Protein AF-0000000081037726 (afdb_homodimer)

Sequence (252 aa):
MEKNKKALIVDDSIFMRKNLIKILKKLGFDEFFEAEDGIQAIKEFEKQEKIHLITLDITMMNMDGITALEKINEVNKKLERKMNVLMVTALGKQELIAKALELGAKGYITKPFKEEQIAEQIKKLNMEKNKKALIVDDSIFMRKNLIKILKKLGFDEFFEAEDGIQAIKEFEKQEKIHLITLDITMMNMDGITALEKINEVNKKLERKMNVLMVTALGKQELIAKALELGAKGYITKPFKEEQIAEQIKKLN

pLDDT: mean 94.56, std 7.79, range [42.34, 98.88]

Secondary structure (DSSP, 8-state):
--S--EEEEE-SBHHHHHHHHHHHHHTT--EEEEESSHHHHHHHHHH-S--SEEEE-SS-SSS-HHHHHHHHHHHHHHH----EEEEEES---HHHHHHHHHTT--EEEESS--HHHHHHHHHHH-/-----EEEEE-SBHHHHHHHHHHHHHTT--EEEEESSHHHHHHHHHH-S--SEEEE-SS-SSS-HHHHHHHHHHHHHHH----EEEEEES---HHHHHHHHHTT--EEEESS--HHHHHHHHHHH-

Radius of gyration: 20.05 Å; Cα contacts (8 Å, |Δi|>4): 440; chains: 2; bounding box: 31×66×43 Å

InterPro domains:
  IPR001789 Signal transduction response regulator, receiver domain [PF00072] (8-122)
  IPR001789 Signal transduction response regulator, receiver domain [PS50110] (6-126)
  IPR001789 Signal transduction response regulator, receiver domain [SM00448] (5-122)
  IPR011006 CheY-like superfamily [SSF52172] (4-125)
  IPR052048 Signal Transduction Response Regulator [PTHR43228] (6-125)

Organism: NCBI:txid2518322

Foldseek 3Di:
DPQAAEEEEEALDPVVSVVVVVLVVVVRHDYYHYYNALVRSLVVLLPDLAHAEYEFEADGPPHGRLVSLLVSLVSCVVSVYHYAYEYEYQPVDPVSQVSSVVSPHPYYHHPPDDSVVVSVSVVVVD/DPQAAEEEEEALDPVVSVVVVVLVVVVRHDYYHYYNALVRSLVVLLPDLAHAEYEFEQDGPPHGRLVSLLVSLVSCVVSVYHYAYEYEYQPVDPVSQVSSVVSPHQYYHHPPDDSVVVSVSVVVVD

Structure (mmCIF, N/CA/C/O backbone):
data_AF-0000000081037726-model_v1
#
loop_
_entity.id
_entity.type
_entity.pdbx_description
1 polymer 'Response regulator'
#
loop_
_atom_site.group_PDB
_atom_site.id
_atom_site.type_symbol
_atom_site.label_atom_id
_atom_site.label_alt_id
_atom_site.label_comp_id
_atom_site.label_asym_id
_atom_site.label_entity_id
_atom_site.label_seq_id
_atom_site.pdbx_PDB_ins_code
_atom_site.Cartn_x
_atom_site.Cartn_y
_atom_site.Cartn_z
_atom_site.occupancy
_atom_site.B_iso_or_equiv
_atom_site.auth_seq_id
_atom_site.auth_comp_id
_atom_site.auth_asym_id
_atom_site.auth_atom_id
_atom_site.pdbx_PDB_model_num
ATOM 1 N N . MET A 1 1 ? -0.049 34.719 -4.117 1 43.16 1 MET A N 1
ATOM 2 C CA . MET A 1 1 ? -0.62 33.438 -3.658 1 43.16 1 MET A CA 1
ATOM 3 C C . MET A 1 1 ? 0.461 32.531 -3.078 1 43.16 1 MET A C 1
ATOM 5 O O . MET A 1 1 ? 1.529 32.375 -3.672 1 43.16 1 MET A O 1
ATOM 9 N N . GLU A 1 2 ? 0.616 32.594 -1.812 1 53 2 GLU A N 1
ATOM 10 C CA . GLU A 1 2 ? 1.814 32 -1.224 1 53 2 GLU A CA 1
ATOM 11 C C . GLU A 1 2 ? 2.256 30.75 -1.997 1 53 2 GLU A C 1
ATOM 13 O O . GLU A 1 2 ? 1.452 29.859 -2.248 1 53 2 GLU A O 1
ATOM 18 N N . LYS A 1 3 ? 3.059 30.984 -2.891 1 62.97 3 LYS A N 1
ATOM 19 C CA . LYS A 1 3 ? 3.484 30.281 -4.094 1 62.97 3 LYS A CA 1
ATOM 20 C C . LYS A 1 3 ? 4.133 28.938 -3.742 1 62.97 3 LYS A C 1
ATOM 22 O O . LYS A 1 3 ? 4.25 28.062 -4.598 1 62.97 3 LYS A O 1
ATOM 27 N N . ASN A 1 4 ? 3.998 28.359 -2.201 1 86.94 4 ASN A N 1
ATOM 28 C CA . ASN A 1 4 ? 4.691 27.078 -2.064 1 86.94 4 ASN A CA 1
ATOM 29 C C . ASN A 1 4 ? 4.02 26.188 -1.026 1 86.94 4 ASN A C 1
ATOM 31 O O . ASN A 1 4 ? 4.293 26.312 0.17 1 86.94 4 ASN A O 1
ATOM 35 N N . LYS A 1 5 ? 3.01 25.438 -1.535 1 95.44 5 LYS A N 1
ATOM 36 C CA . LYS A 1 5 ? 2.332 24.516 -0.615 1 95.44 5 LYS A CA 1
ATOM 37 C C . LYS A 1 5 ? 2.998 23.141 -0.613 1 95.44 5 LYS A C 1
ATOM 39 O O . LYS A 1 5 ? 3.121 22.516 -1.66 1 95.44 5 LYS A O 1
ATOM 44 N N . LYS A 1 6 ? 3.402 22.781 0.602 1 97.81 6 LYS A N 1
ATOM 45 C CA . LYS A 1 6 ? 4.16 21.547 0.782 1 97.81 6 LYS A CA 1
ATOM 46 C C . LYS A 1 6 ? 3.338 20.5 1.531 1 97.81 6 LYS A C 1
ATOM 48 O O . LYS A 1 6 ? 2.658 20.828 2.508 1 97.81 6 LYS A O 1
ATOM 53 N N . ALA A 1 7 ? 3.445 19.266 0.97 1 98.56 7 ALA A N 1
ATOM 54 C CA . ALA A 1 7 ? 2.707 18.188 1.628 1 98.56 7 ALA A CA 1
ATOM 55 C C . ALA A 1 7 ? 3.594 16.969 1.851 1 98.56 7 ALA A C 1
ATOM 57 O O . ALA A 1 7 ? 4.43 16.641 1.005 1 98.56 7 ALA A O 1
ATOM 58 N N . LEU A 1 8 ? 3.453 16.406 2.99 1 98.81 8 LEU A N 1
ATOM 59 C CA . LEU A 1 8 ? 4.027 15.109 3.299 1 98.81 8 LEU A CA 1
ATOM 60 C C . LEU A 1 8 ? 2.969 14.008 3.193 1 98.81 8 LEU A C 1
ATOM 62 O O . LEU A 1 8 ? 1.982 14.023 3.934 1 98.81 8 LEU A O 1
ATOM 66 N N . ILE A 1 9 ? 3.168 13.07 2.262 1 98.88 9 ILE A N 1
ATOM 67 C CA . ILE A 1 9 ? 2.223 11.992 2.006 1 98.88 9 ILE A CA 1
ATOM 68 C C . ILE A 1 9 ? 2.736 10.695 2.637 1 98.88 9 ILE A C 1
ATOM 70 O O . ILE A 1 9 ? 3.773 10.172 2.229 1 98.88 9 ILE A O 1
ATOM 74 N N . VAL A 1 10 ? 1.948 10.164 3.631 1 98.75 10 VAL A N 1
ATOM 75 C CA . VAL A 1 10 ? 2.406 9.016 4.398 1 98.75 10 VAL A CA 1
ATOM 76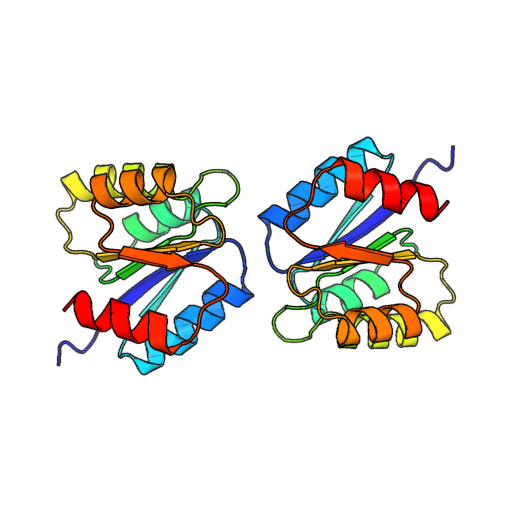 C C . VAL A 1 10 ? 1.443 7.844 4.199 1 98.75 10 VAL A C 1
ATOM 78 O O . VAL A 1 10 ? 0.314 7.875 4.695 1 98.75 10 VAL A O 1
ATOM 81 N N . ASP A 1 11 ? 1.908 6.816 3.518 1 98.31 11 ASP A N 1
ATOM 82 C CA . ASP A 1 11 ? 1.141 5.621 3.18 1 98.31 11 ASP A CA 1
ATOM 83 C C . ASP A 1 11 ? 2.059 4.492 2.721 1 98.31 11 ASP A C 1
ATOM 85 O O . ASP A 1 11 ? 3.01 4.723 1.973 1 98.31 11 ASP A O 1
ATOM 89 N N . ASP A 1 12 ? 1.726 3.32 3.113 1 96.94 12 ASP A N 1
ATOM 90 C CA . ASP A 1 12 ? 2.621 2.23 2.74 1 96.94 12 ASP A CA 1
ATOM 91 C C . ASP A 1 12 ? 2.387 1.798 1.294 1 96.94 12 ASP A C 1
ATOM 93 O O . ASP A 1 12 ? 3.16 1.014 0.742 1 96.94 12 ASP A O 1
ATOM 97 N N . SER A 1 13 ? 1.376 2.293 0.604 1 95.81 13 SER A N 1
ATOM 98 C CA . SER A 1 13 ? 1.047 2 -0.787 1 95.81 13 SER A CA 1
ATOM 99 C C . SER A 1 13 ? 1.564 3.09 -1.72 1 95.81 13 SER A C 1
ATOM 101 O O . SER A 1 13 ? 1.14 4.242 -1.631 1 95.81 13 SER A O 1
ATOM 103 N N . ILE A 1 14 ? 2.422 2.684 -2.611 1 95.44 14 ILE A N 1
ATOM 104 C CA . ILE A 1 14 ? 2.93 3.658 -3.568 1 95.44 14 ILE A CA 1
ATOM 105 C C . ILE A 1 14 ? 1.783 4.184 -4.43 1 95.44 14 ILE A C 1
ATOM 107 O O . ILE A 1 14 ? 1.773 5.355 -4.816 1 95.44 14 ILE A O 1
ATOM 111 N N . PHE A 1 15 ? 0.852 3.363 -4.73 1 94.56 15 PHE A N 1
ATOM 112 C CA . PHE A 1 15 ? -0.32 3.77 -5.496 1 94.56 15 PHE A CA 1
ATOM 113 C C . PHE A 1 15 ? -1.08 4.879 -4.777 1 94.56 15 PHE A C 1
ATOM 115 O O . PHE A 1 15 ? -1.433 5.891 -5.383 1 94.56 15 PHE A O 1
ATOM 122 N N . MET A 1 16 ? -1.253 4.719 -3.543 1 96.25 16 MET A N 1
ATOM 123 C CA . MET A 1 16 ? -1.99 5.695 -2.748 1 96.25 16 MET A CA 1
ATOM 124 C C . MET A 1 16 ? -1.224 7.012 -2.652 1 96.25 16 MET A C 1
ATOM 126 O O . MET A 1 16 ? -1.816 8.086 -2.744 1 96.25 16 MET A O 1
ATOM 130 N N . ARG A 1 17 ? 0.091 6.922 -2.424 1 98.06 17 ARG A N 1
ATOM 131 C CA . ARG A 1 17 ? 0.878 8.148 -2.336 1 98.06 17 ARG A CA 1
ATOM 132 C C . ARG A 1 17 ? 0.825 8.93 -3.645 1 98.06 17 ARG A C 1
ATOM 134 O O . ARG A 1 17 ? 0.605 10.141 -3.643 1 98.06 17 ARG A O 1
ATOM 141 N N . LYS A 1 18 ? 0.889 8.266 -4.766 1 97.62 18 LYS A N 1
ATOM 142 C CA . LYS A 1 18 ? 0.872 8.938 -6.059 1 97.62 18 LYS A CA 1
ATOM 143 C C . LYS A 1 18 ? -0.513 9.5 -6.371 1 97.62 18 LYS A C 1
ATOM 145 O O . LYS A 1 18 ? -0.635 10.578 -6.949 1 97.62 18 LYS A O 1
ATOM 150 N N . ASN A 1 19 ? -1.489 8.758 -5.996 1 97.06 19 ASN A N 1
ATOM 151 C CA . ASN A 1 19 ? -2.854 9.234 -6.195 1 97.06 19 ASN A CA 1
ATOM 152 C C . ASN A 1 19 ? -3.119 10.516 -5.41 1 97.06 19 ASN A C 1
ATOM 154 O O . ASN A 1 19 ? -3.66 11.477 -5.957 1 97.06 19 ASN A O 1
ATOM 158 N N . LEU A 1 20 ? -2.709 10.578 -4.176 1 98.5 20 LEU A N 1
ATOM 159 C CA . LEU A 1 20 ? -2.898 11.758 -3.34 1 98.5 20 LEU A CA 1
ATOM 160 C C . LEU A 1 20 ? -2.09 12.938 -3.871 1 98.5 20 LEU A C 1
ATOM 162 O O . LEU A 1 20 ? -2.561 14.078 -3.855 1 98.5 20 LEU A O 1
ATOM 166 N N . ILE A 1 21 ? -0.879 12.648 -4.324 1 98.56 21 ILE A N 1
ATOM 167 C CA . ILE A 1 21 ? -0.05 13.695 -4.914 1 98.56 21 ILE A CA 1
ATOM 168 C C . ILE A 1 21 ? -0.759 14.289 -6.125 1 98.56 21 ILE A C 1
ATOM 170 O O . ILE A 1 21 ? -0.822 15.516 -6.273 1 98.56 21 ILE A O 1
ATOM 174 N N . LYS A 1 22 ? -1.335 13.445 -6.957 1 97.94 22 LYS A N 1
ATOM 175 C CA . LYS A 1 22 ? -2.059 13.906 -8.141 1 97.94 22 LYS A CA 1
ATOM 176 C C . LYS A 1 22 ? -3.219 14.82 -7.75 1 97.94 22 LYS A C 1
ATOM 178 O O . LYS A 1 22 ? -3.402 15.883 -8.344 1 97.94 22 LYS A O 1
ATOM 183 N N . ILE A 1 23 ? -3.961 14.445 -6.801 1 98 23 ILE A N 1
ATOM 184 C CA . ILE A 1 23 ? -5.129 15.203 -6.359 1 98 23 ILE A CA 1
ATOM 185 C C . ILE A 1 23 ? -4.688 16.531 -5.766 1 98 23 ILE A C 1
ATOM 187 O O . ILE A 1 23 ? -5.25 17.578 -6.094 1 98 23 ILE A O 1
ATOM 191 N N . LEU A 1 24 ? -3.66 16.5 -4.941 1 98.25 24 LEU A N 1
ATOM 192 C CA . LEU A 1 24 ? -3.213 17.703 -4.242 1 98.25 24 LEU A CA 1
ATOM 193 C C . LEU A 1 24 ? -2.566 18.688 -5.211 1 98.25 24 LEU A C 1
ATOM 195 O O . LEU A 1 24 ? -2.646 19.906 -5.012 1 98.25 24 LEU A O 1
ATOM 199 N N . LYS A 1 25 ? -1.929 18.172 -6.27 1 98 25 LYS A N 1
ATOM 200 C CA . LYS A 1 25 ? -1.408 19.031 -7.316 1 98 25 LYS A CA 1
ATOM 201 C C . LYS A 1 25 ? -2.518 19.891 -7.918 1 98 25 LYS A C 1
ATOM 203 O O . LYS A 1 25 ? -2.338 21.094 -8.117 1 98 25 LYS A O 1
ATOM 208 N N . LYS A 1 26 ? -3.654 19.281 -8.062 1 96.94 26 LYS A N 1
ATOM 209 C CA . LYS A 1 26 ? -4.801 19.984 -8.625 1 96.94 26 LYS A CA 1
ATOM 210 C C . LYS A 1 26 ? -5.328 21.031 -7.652 1 96.94 26 LYS A C 1
ATOM 212 O O . LYS A 1 26 ? -6.035 21.969 -8.055 1 96.94 26 LYS A O 1
ATOM 217 N N . LEU A 1 27 ? -4.973 20.812 -6.402 1 96.5 27 LEU A N 1
ATOM 218 C CA . LEU A 1 27 ? -5.512 21.688 -5.371 1 96.5 27 LEU A CA 1
ATOM 219 C C . LEU A 1 27 ? -4.492 22.766 -4.992 1 96.5 27 LEU A C 1
ATOM 221 O O . LEU A 1 27 ? -4.672 23.469 -3.996 1 96.5 27 LEU A O 1
ATOM 225 N N . GLY A 1 28 ? -3.359 22.828 -5.656 1 95.75 28 GLY A N 1
ATOM 226 C CA . GLY A 1 28 ? -2.461 23.953 -5.527 1 95.75 28 GLY A CA 1
ATOM 227 C C . GLY A 1 28 ? -1.189 23.625 -4.77 1 95.75 28 GLY A C 1
ATOM 228 O O . GLY A 1 28 ? -0.352 24.516 -4.543 1 95.75 28 GLY A O 1
ATOM 229 N N . PHE A 1 29 ? -1.023 22.375 -4.352 1 97.38 29 PHE A N 1
ATOM 230 C CA . PHE A 1 29 ? 0.24 21.969 -3.742 1 97.38 29 PHE A CA 1
ATOM 231 C C . PHE A 1 29 ? 1.315 21.781 -4.801 1 97.38 29 PHE A C 1
ATOM 233 O O . PHE A 1 29 ? 1.026 21.312 -5.91 1 97.38 29 PHE A O 1
ATOM 240 N N . ASP A 1 30 ? 2.543 22.094 -4.418 1 96.19 30 ASP A N 1
ATOM 241 C CA . ASP A 1 30 ? 3.535 22.062 -5.488 1 96.19 30 ASP A CA 1
ATOM 242 C C . ASP A 1 30 ? 4.793 21.312 -5.055 1 96.19 30 ASP A C 1
ATOM 244 O O . ASP A 1 30 ? 5.664 21.016 -5.875 1 96.19 3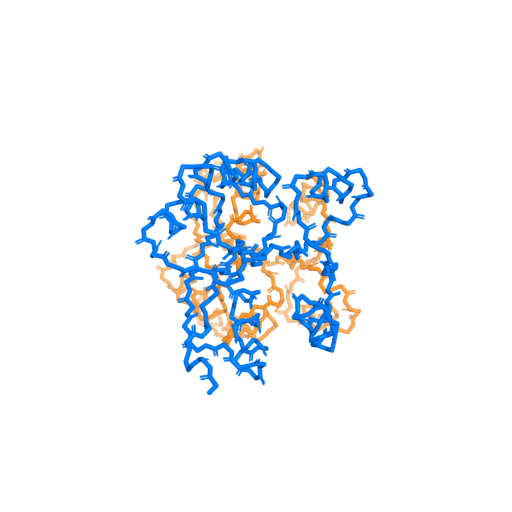0 ASP A O 1
ATOM 248 N N . GLU A 1 31 ? 4.957 20.984 -3.838 1 97.88 31 GLU A N 1
ATOM 249 C CA . GLU A 1 31 ? 6.082 20.188 -3.35 1 97.88 31 GLU A CA 1
ATOM 250 C C . GLU A 1 31 ? 5.605 19.047 -2.463 1 97.88 31 GLU A C 1
ATOM 252 O O . GLU A 1 31 ? 4.73 19.234 -1.618 1 97.88 31 GLU A O 1
ATOM 257 N N . PHE A 1 32 ? 6.254 17.938 -2.688 1 98.56 32 PHE A N 1
ATOM 258 C CA . PHE A 1 32 ? 5.746 16.734 -2.029 1 98.56 32 PHE A CA 1
ATOM 259 C C . PHE A 1 32 ? 6.891 15.914 -1.434 1 98.56 32 PHE A C 1
ATOM 261 O O . PHE A 1 32 ? 7.945 15.773 -2.051 1 98.56 32 PHE A O 1
ATOM 268 N N . PHE A 1 33 ? 6.688 15.438 -0.284 1 98.69 33 PHE A N 1
ATOM 269 C CA . PHE A 1 33 ? 7.52 14.438 0.381 1 98.69 33 PHE A CA 1
ATOM 270 C C . PHE A 1 33 ? 6.727 13.172 0.661 1 98.69 33 PHE A C 1
ATOM 272 O O . PHE A 1 33 ? 5.508 13.219 0.851 1 98.69 33 PHE A O 1
ATOM 279 N N . GLU A 1 34 ? 7.402 12.086 0.628 1 98.56 34 GLU A N 1
ATOM 280 C CA . GLU A 1 34 ? 6.711 10.805 0.785 1 98.56 34 GLU A CA 1
ATOM 281 C C . GLU A 1 34 ? 7.336 9.969 1.899 1 98.56 34 GLU A C 1
ATOM 283 O O . GLU A 1 34 ? 8.547 10.047 2.129 1 98.56 34 GLU A O 1
ATOM 288 N N . ALA A 1 35 ? 6.504 9.18 2.561 1 98.38 35 ALA A N 1
ATOM 289 C CA . ALA A 1 35 ? 6.926 8.203 3.559 1 98.38 35 ALA A CA 1
ATOM 290 C C . ALA A 1 35 ? 6.074 6.941 3.486 1 98.38 35 ALA A C 1
ATOM 292 O O . ALA A 1 35 ? 4.855 7.016 3.303 1 98.38 35 ALA A O 1
ATOM 293 N N . GLU A 1 36 ? 6.699 5.797 3.717 1 97.44 36 GLU A N 1
ATOM 294 C CA . GLU A 1 36 ? 5.965 4.539 3.594 1 97.44 36 GLU A CA 1
ATOM 295 C C . GLU A 1 36 ? 5.578 3.988 4.961 1 97.44 36 GLU A C 1
ATOM 297 O O . GLU A 1 36 ? 4.949 2.932 5.059 1 97.44 36 GLU A O 1
ATOM 302 N N . ASP A 1 37 ? 6.062 4.656 6.062 1 97.38 37 ASP A N 1
ATOM 303 C CA . ASP A 1 37 ? 5.703 4.27 7.426 1 97.38 37 ASP A CA 1
ATOM 304 C C . ASP A 1 37 ? 5.891 5.438 8.391 1 97.38 37 ASP A C 1
ATOM 306 O O . ASP A 1 37 ? 6.297 6.527 7.988 1 97.38 37 ASP A O 1
ATOM 310 N N . GLY A 1 38 ? 5.566 5.207 9.648 1 98 38 GLY A N 1
ATOM 311 C CA . GLY A 1 38 ? 5.617 6.262 10.648 1 98 38 GLY A CA 1
ATOM 312 C C . GLY A 1 38 ? 7.02 6.773 10.906 1 98 38 GLY A C 1
ATOM 313 O O . GLY A 1 38 ? 7.227 7.973 11.094 1 98 38 GLY A O 1
ATOM 314 N N . ILE A 1 39 ? 7.984 5.883 10.859 1 97.94 39 ILE A N 1
ATOM 315 C CA . ILE A 1 39 ? 9.367 6.246 11.141 1 97.94 39 ILE A CA 1
ATOM 316 C C . ILE A 1 39 ? 9.883 7.195 10.062 1 97.94 39 ILE A C 1
ATOM 318 O O . ILE A 1 39 ? 10.445 8.25 10.367 1 97.94 39 ILE A O 1
ATOM 322 N N . GLN A 1 40 ? 9.602 6.809 8.828 1 98.06 40 GLN A N 1
ATOM 323 C CA . GLN A 1 40 ? 10 7.672 7.727 1 98.06 40 GLN A CA 1
ATOM 324 C C . GLN A 1 40 ? 9.266 9.008 7.773 1 98.06 40 GLN A C 1
ATOM 326 O O . GLN A 1 40 ? 9.82 10.047 7.41 1 98.06 40 GLN A O 1
ATOM 331 N N . ALA A 1 41 ? 8.039 8.961 8.18 1 98.44 41 ALA A N 1
ATOM 332 C CA . ALA A 1 41 ? 7.234 10.18 8.266 1 98.44 41 ALA A CA 1
ATOM 333 C C . ALA A 1 41 ? 7.867 11.188 9.219 1 98.44 41 ALA A C 1
ATOM 335 O O . ALA A 1 41 ? 7.992 12.367 8.891 1 98.44 41 ALA A O 1
ATOM 336 N N . ILE A 1 42 ? 8.281 10.695 10.406 1 97.75 42 ILE A N 1
ATOM 337 C CA . ILE A 1 42 ? 8.883 11.555 11.422 1 97.75 42 ILE A CA 1
ATOM 338 C C . ILE A 1 42 ? 10.195 12.141 10.891 1 97.75 42 ILE A C 1
ATOM 340 O O . ILE A 1 42 ? 10.445 13.344 11.031 1 97.75 42 ILE A O 1
ATOM 344 N N . LYS A 1 43 ? 10.977 11.312 10.219 1 97.88 43 LYS A N 1
ATOM 345 C CA . LYS A 1 43 ? 12.258 11.758 9.672 1 97.88 43 LYS A CA 1
ATOM 346 C C . LYS A 1 43 ? 12.062 12.844 8.625 1 97.88 43 LYS A C 1
ATOM 348 O O . LYS A 1 43 ? 12.75 13.867 8.648 1 97.88 43 LYS A O 1
ATOM 353 N N . GLU A 1 44 ? 11.148 12.594 7.723 1 97.94 44 GLU A N 1
ATOM 354 C CA . GLU A 1 44 ? 10.875 13.57 6.672 1 97.94 44 GLU A CA 1
ATOM 355 C C . GLU A 1 44 ? 10.344 14.875 7.258 1 97.94 44 GLU A C 1
ATOM 357 O O . GLU A 1 44 ? 10.711 15.961 6.801 1 97.94 44 GLU A O 1
ATOM 362 N N . PHE A 1 45 ? 9.5 14.789 8.25 1 97.69 45 PHE A N 1
ATOM 363 C CA . PHE A 1 45 ? 8.945 15.969 8.914 1 97.69 45 PHE A CA 1
ATOM 364 C C . PHE A 1 45 ? 10.055 16.812 9.531 1 97.69 45 PHE A C 1
ATOM 366 O O . PHE A 1 45 ? 10.086 18.031 9.352 1 97.69 45 PHE A O 1
ATOM 373 N N . GLU A 1 46 ? 10.938 16.109 10.195 1 95.69 46 GLU A N 1
ATOM 374 C CA . GLU A 1 46 ? 12.031 16.797 10.883 1 95.69 46 GLU A CA 1
ATOM 375 C C . GLU A 1 46 ? 12.953 17.5 9.883 1 95.69 46 GLU A C 1
ATOM 377 O O . GLU A 1 46 ? 13.484 18.578 10.164 1 95.69 46 GLU A O 1
ATOM 382 N N . LYS A 1 47 ? 13.125 16.906 8.781 1 95.94 47 LYS A N 1
ATOM 383 C CA . LYS A 1 47 ? 14.078 17.375 7.777 1 95.94 47 LYS A CA 1
ATOM 384 C C . LYS A 1 47 ? 13.578 18.656 7.105 1 95.94 47 LYS A C 1
ATOM 386 O O . LYS A 1 47 ? 14.383 19.5 6.691 1 95.94 47 LYS A O 1
ATOM 391 N N . GLN A 1 48 ? 12.305 18.766 7.008 1 94.88 48 GLN A N 1
ATOM 392 C CA . GLN A 1 48 ? 11.75 19.875 6.254 1 94.88 48 GLN A CA 1
ATOM 393 C C . GLN A 1 48 ? 11.484 21.078 7.168 1 94.88 48 GLN A C 1
ATOM 395 O O . GLN A 1 48 ? 11.086 20.906 8.32 1 94.88 48 GLN A O 1
ATOM 400 N N . GLU A 1 49 ? 11.648 22.25 6.637 1 91.75 49 GLU A N 1
ATOM 401 C CA . GLU A 1 49 ? 11.422 23.484 7.402 1 91.75 49 GLU A CA 1
ATOM 402 C C . GLU A 1 49 ? 9.93 23.766 7.543 1 91.75 49 GLU A C 1
ATOM 404 O O . GLU A 1 49 ? 9.492 24.328 8.555 1 91.75 49 GLU A O 1
ATOM 409 N N . LYS A 1 50 ? 9.305 23.438 6.5 1 94.75 50 LYS A N 1
ATOM 410 C CA . LYS A 1 50 ? 7.879 23.75 6.5 1 94.75 50 LYS A CA 1
ATOM 411 C C . LYS A 1 50 ? 7.074 22.672 5.773 1 94.75 50 LYS A C 1
ATOM 413 O O . LYS A 1 50 ? 7.477 22.219 4.703 1 94.75 50 LYS A O 1
ATOM 418 N N . ILE A 1 51 ? 6 22.234 6.371 1 96.38 51 ILE A N 1
ATOM 419 C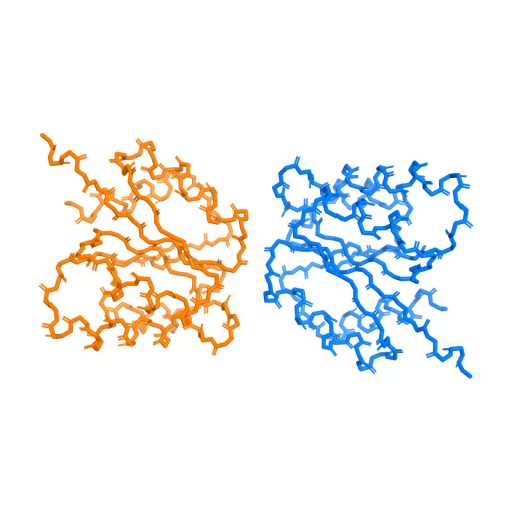 CA . ILE A 1 51 ? 4.992 21.344 5.801 1 96.38 51 ILE A CA 1
ATOM 420 C C . ILE A 1 51 ? 3.598 21.906 6.09 1 96.38 51 ILE A C 1
ATOM 422 O O . ILE A 1 51 ? 3.254 22.172 7.246 1 96.38 51 ILE A O 1
ATOM 426 N N . HIS A 1 52 ? 2.871 22.062 5.039 1 96.88 52 HIS A N 1
ATOM 427 C CA . HIS A 1 52 ? 1.552 22.672 5.215 1 96.88 52 HIS A CA 1
ATOM 428 C C . HIS A 1 52 ? 0.497 21.594 5.492 1 96.88 52 HIS A C 1
ATOM 430 O O . HIS A 1 52 ? -0.47 21.844 6.215 1 96.88 52 HIS A O 1
ATOM 436 N N . LEU A 1 53 ? 0.739 20.422 4.891 1 98.25 53 LEU A N 1
ATOM 437 C CA . LEU A 1 53 ? -0.233 19.344 5.02 1 98.25 53 LEU A CA 1
ATOM 438 C C . LEU A 1 53 ? 0.468 17.984 5.148 1 98.25 53 LEU A C 1
ATOM 440 O O . LEU A 1 53 ? 1.433 17.719 4.43 1 98.25 53 LEU A O 1
ATOM 444 N N . ILE A 1 54 ? -0.007 17.219 6.062 1 98.62 54 ILE A N 1
ATOM 445 C CA . ILE A 1 54 ? 0.366 15.805 6.152 1 98.62 54 ILE A CA 1
ATOM 446 C C . ILE A 1 54 ? -0.868 14.93 5.949 1 98.62 54 ILE A C 1
ATOM 448 O O . ILE A 1 54 ? -1.872 15.094 6.645 1 98.62 54 ILE A O 1
ATOM 452 N N . THR A 1 55 ? -0.875 14.094 4.949 1 98.75 55 THR A N 1
ATOM 453 C CA . THR A 1 55 ? -1.83 12.992 4.906 1 98.75 55 THR A CA 1
ATOM 454 C C . THR A 1 55 ? -1.236 11.734 5.539 1 98.75 55 THR A C 1
ATOM 456 O O . THR A 1 55 ? -0.086 11.383 5.27 1 98.75 55 THR A O 1
ATOM 459 N N . LEU A 1 56 ? -2.021 11.133 6.395 1 98.62 56 LEU A N 1
ATOM 460 C CA . LEU A 1 56 ? -1.437 10.109 7.258 1 98.62 56 LEU A CA 1
ATOM 461 C C . LEU A 1 56 ? -2.314 8.859 7.293 1 98.62 56 LEU A C 1
ATOM 463 O O . LEU A 1 56 ? -3.463 8.922 7.734 1 98.62 56 LEU A O 1
ATOM 467 N N . ASP A 1 57 ? -1.808 7.707 6.816 1 98 57 ASP A N 1
ATOM 468 C CA . ASP A 1 57 ? -2.465 6.414 6.973 1 98 57 ASP A CA 1
ATOM 469 C C . ASP A 1 57 ? -2.324 5.898 8.398 1 98 57 ASP A C 1
ATOM 471 O O . ASP A 1 57 ? -1.356 6.219 9.094 1 98 57 ASP A O 1
ATOM 475 N N . ILE A 1 58 ? -3.207 5.039 8.867 1 96.44 58 ILE A N 1
ATOM 476 C CA . ILE A 1 58 ? -3.137 4.48 10.211 1 96.44 58 ILE A CA 1
ATOM 477 C C . ILE A 1 58 ? -2.426 3.127 10.172 1 96.44 58 ILE A C 1
ATOM 479 O O . ILE A 1 58 ? -1.564 2.848 11.008 1 96.44 58 ILE A O 1
ATOM 483 N N . THR A 1 59 ? -2.752 2.262 9.234 1 93.12 59 THR A N 1
ATOM 484 C CA . THR A 1 59 ? -2.229 0.901 9.188 1 93.12 59 THR A CA 1
ATOM 485 C C . THR A 1 59 ? -0.946 0.843 8.367 1 93.12 59 THR A C 1
ATOM 487 O O . THR A 1 59 ? -0.995 0.743 7.137 1 93.12 59 THR A O 1
ATOM 490 N N . MET A 1 60 ? 0.124 0.971 9.008 1 94.88 60 MET A N 1
ATOM 491 C CA . MET A 1 60 ? 1.451 0.866 8.406 1 94.88 60 MET A CA 1
ATOM 492 C C . MET A 1 60 ? 2.365 -0.008 9.258 1 94.88 60 MET A C 1
ATOM 494 O O . MET A 1 60 ? 2.061 -0.284 10.422 1 94.88 60 MET A O 1
ATOM 498 N N . MET A 1 61 ? 3.396 -0.462 8.625 1 88.69 61 MET A N 1
ATOM 499 C CA . MET A 1 61 ? 4.367 -1.282 9.344 1 88.69 61 MET A CA 1
ATOM 500 C C . MET A 1 61 ? 5.285 -0.415 10.203 1 88.69 61 MET A C 1
ATOM 502 O O . MET A 1 61 ? 5.418 0.785 9.953 1 88.69 61 MET A O 1
ATOM 506 N N . ASN A 1 62 ? 5.957 -1.062 11.211 1 86.62 62 ASN A N 1
ATOM 507 C CA . ASN A 1 62 ? 6.973 -0.452 12.055 1 86.62 62 ASN A CA 1
ATOM 508 C C . ASN A 1 62 ? 6.355 0.516 13.062 1 86.62 62 ASN A C 1
ATOM 510 O O . ASN A 1 62 ? 6.613 0.419 14.266 1 86.62 62 ASN A O 1
ATOM 514 N N . MET A 1 63 ? 5.551 1.498 12.562 1 93.69 63 MET A N 1
ATOM 515 C CA . MET A 1 63 ? 4.844 2.459 13.406 1 93.69 63 MET A CA 1
ATOM 516 C C . MET A 1 63 ? 3.516 2.863 12.773 1 93.69 63 MET A C 1
ATOM 518 O O . MET A 1 63 ? 3.48 3.322 11.633 1 93.69 63 MET A O 1
ATOM 522 N N . ASP A 1 64 ? 2.48 2.734 13.57 1 94.56 64 ASP A N 1
ATOM 523 C CA . ASP A 1 64 ? 1.168 3.047 13.008 1 94.56 64 ASP A CA 1
ATOM 524 C C . ASP A 1 64 ? 0.923 4.555 12.992 1 94.56 64 ASP A C 1
ATOM 526 O O . ASP A 1 64 ? 1.656 5.316 13.625 1 94.56 64 ASP A O 1
ATOM 530 N N . GLY A 1 65 ? -0.084 4.93 12.305 1 97.5 65 GLY A N 1
ATOM 531 C CA . GLY A 1 65 ? -0.331 6.336 12.047 1 97.5 65 GLY A CA 1
ATOM 532 C C . GLY A 1 65 ? -0.647 7.133 13.297 1 97.5 65 GLY A C 1
ATOM 533 O O . GLY A 1 65 ? -0.331 8.32 13.383 1 97.5 65 GLY A O 1
ATOM 534 N N . ILE A 1 66 ? -1.261 6.5 14.273 1 97.62 66 ILE A N 1
ATOM 535 C CA . ILE A 1 66 ? -1.613 7.199 15.508 1 97.62 66 ILE A CA 1
ATOM 536 C C . ILE A 1 66 ? -0.35 7.504 16.312 1 97.62 66 ILE A C 1
ATOM 538 O O . ILE A 1 66 ? -0.148 8.641 16.75 1 97.62 66 ILE A O 1
ATOM 542 N N . THR A 1 67 ? 0.442 6.535 16.438 1 97.94 67 THR A N 1
ATOM 543 C CA . THR A 1 67 ? 1.713 6.723 17.125 1 97.94 67 THR A CA 1
ATOM 544 C C . THR A 1 67 ? 2.582 7.742 16.391 1 97.94 67 THR A C 1
ATOM 546 O O . THR A 1 67 ? 3.225 8.586 17.031 1 97.94 67 THR A O 1
ATOM 549 N N . ALA A 1 68 ? 2.625 7.617 15.07 1 98.31 68 ALA A N 1
ATOM 550 C CA . ALA A 1 68 ? 3.381 8.578 14.266 1 98.31 68 ALA A CA 1
ATOM 551 C C . ALA A 1 68 ? 2.918 10.008 14.539 1 98.31 68 ALA A C 1
ATOM 553 O O . ALA A 1 68 ? 3.738 10.914 14.695 1 98.31 68 ALA A O 1
ATOM 554 N N . LEU A 1 69 ? 1.591 10.227 14.578 1 98.38 69 LEU A N 1
ATOM 555 C CA . LEU A 1 69 ? 1.025 11.547 14.836 1 98.38 69 LEU A CA 1
ATOM 556 C C . LEU A 1 69 ? 1.454 12.062 16.203 1 98.38 69 LEU A C 1
ATOM 558 O O . LEU A 1 69 ? 1.819 13.227 16.344 1 98.38 69 LEU A O 1
ATOM 562 N N . GLU A 1 70 ? 1.443 11.188 17.156 1 98.25 70 GLU A N 1
ATOM 563 C CA . GLU A 1 70 ? 1.895 11.555 18.5 1 98.25 70 GLU A CA 1
ATOM 564 C C . GLU A 1 70 ? 3.338 12.055 18.484 1 98.25 70 GLU A C 1
ATOM 566 O O . GLU A 1 70 ? 3.656 13.07 19.094 1 98.25 70 GLU A O 1
ATOM 571 N N . LYS A 1 71 ? 4.148 11.352 17.812 1 97.94 71 LYS A N 1
ATOM 572 C CA . LYS A 1 71 ? 5.57 11.688 17.766 1 97.94 71 LYS A CA 1
ATOM 573 C C . LYS A 1 71 ? 5.805 12.961 16.953 1 97.94 71 LYS A C 1
ATOM 575 O O . LYS A 1 71 ? 6.656 13.781 17.312 1 97.94 71 LYS A O 1
ATOM 580 N N . ILE A 1 72 ? 5.133 13.086 15.875 1 97.69 72 ILE A N 1
ATOM 581 C CA . ILE A 1 72 ? 5.215 14.312 15.086 1 97.69 72 ILE A CA 1
ATOM 582 C C . ILE A 1 72 ? 4.836 15.508 15.953 1 97.69 72 ILE A C 1
ATOM 584 O O . ILE A 1 72 ? 5.488 16.562 15.898 1 97.69 72 ILE A O 1
ATOM 588 N N . ASN A 1 73 ? 3.76 15.352 16.766 1 97 73 ASN A N 1
ATOM 589 C CA . ASN A 1 73 ? 3.346 16.406 17.688 1 97 73 ASN A CA 1
ATOM 590 C C . ASN A 1 73 ? 4.445 16.734 18.688 1 97 73 ASN A C 1
ATOM 592 O O . ASN A 1 73 ? 4.688 17.906 18.984 1 97 73 ASN A O 1
ATOM 596 N N . GLU A 1 74 ? 5.062 15.719 19.172 1 96.75 74 GLU A N 1
ATOM 597 C CA . GLU A 1 74 ? 6.156 15.93 20.109 1 96.75 74 GLU A CA 1
ATOM 598 C C . GLU A 1 74 ? 7.281 16.734 19.484 1 96.75 74 GLU A C 1
ATOM 600 O O . GLU A 1 74 ? 7.793 17.672 20.094 1 96.75 74 GLU A O 1
ATOM 605 N N . VAL A 1 75 ? 7.691 16.328 18.312 1 95.06 75 VAL A N 1
ATOM 606 C CA . VAL A 1 75 ? 8.742 17.031 17.578 1 95.06 75 VAL A CA 1
ATOM 607 C C . VAL A 1 75 ? 8.312 18.469 17.312 1 95.06 75 VAL A C 1
ATOM 609 O O . VAL A 1 75 ? 9.125 19.391 17.422 1 95.06 75 VAL A O 1
ATOM 612 N N . ASN A 1 76 ? 6.992 18.641 17.031 1 95.19 76 ASN A N 1
ATOM 613 C CA . ASN A 1 76 ? 6.477 19.938 16.625 1 95.19 76 ASN A CA 1
ATOM 614 C C . ASN A 1 76 ? 6.344 20.891 17.828 1 95.19 76 ASN A C 1
ATOM 616 O O . ASN A 1 76 ? 6.223 22.094 17.656 1 95.19 76 ASN A O 1
ATOM 620 N N . LYS A 1 77 ? 6.305 20.391 19 1 92.88 77 LYS A N 1
ATOM 621 C CA . LYS A 1 77 ? 6.27 21.25 20.188 1 92.88 77 LYS A CA 1
ATOM 622 C C . LYS A 1 77 ? 7.477 22.172 20.234 1 92.88 77 LYS A C 1
ATOM 624 O O . LYS A 1 77 ? 7.367 23.328 20.672 1 92.88 77 LYS A O 1
ATOM 629 N N . LYS A 1 78 ? 8.539 21.641 19.703 1 91 78 LYS A N 1
ATOM 630 C CA . LYS A 1 78 ? 9.773 22.406 19.703 1 91 78 LYS A CA 1
ATOM 631 C C . LYS A 1 78 ? 9.844 23.328 18.484 1 91 78 LYS A C 1
ATOM 633 O O . LYS A 1 78 ? 10.359 24.438 18.562 1 91 78 LYS A O 1
ATOM 638 N N . LEU A 1 79 ? 9.25 22.875 17.453 1 88.94 79 LEU A N 1
ATOM 639 C CA . LEU A 1 79 ? 9.398 23.562 16.188 1 88.94 79 LEU A CA 1
ATOM 640 C C . LEU A 1 79 ? 8.289 24.594 15.992 1 88.94 79 LEU A C 1
ATOM 642 O O . LEU A 1 79 ? 8.469 25.594 15.281 1 88.94 79 LEU A O 1
ATOM 646 N N . GLU A 1 80 ? 7.09 24.406 16.531 1 89.75 80 GLU A N 1
ATOM 647 C CA . GLU A 1 80 ? 5.926 25.281 16.531 1 89.75 80 GLU A CA 1
ATOM 648 C C . GLU A 1 80 ? 5.504 25.625 15.102 1 89.75 80 GLU A C 1
ATOM 650 O O . GLU A 1 80 ? 5.254 26.797 14.789 1 89.75 80 GLU A O 1
ATOM 655 N N . ARG A 1 81 ? 5.574 24.594 14.273 1 90.75 81 ARG A N 1
ATOM 656 C CA . ARG A 1 81 ? 5.172 24.766 12.883 1 90.75 81 ARG A CA 1
ATOM 657 C C . ARG A 1 81 ? 3.666 24.578 12.727 1 90.75 81 ARG A C 1
ATOM 659 O O . ARG A 1 81 ? 3.07 23.719 13.367 1 90.75 81 ARG A O 1
ATOM 666 N N . LYS A 1 82 ? 3.148 25.516 11.961 1 90.56 82 LYS A N 1
ATOM 667 C CA . LYS A 1 82 ? 1.747 25.344 11.594 1 90.56 82 LYS A CA 1
ATOM 668 C C . LYS A 1 82 ? 1.597 24.281 10.508 1 90.56 82 LYS A C 1
ATOM 670 O O . LYS A 1 82 ? 2.275 24.344 9.477 1 90.56 82 LYS A O 1
ATOM 675 N N . MET A 1 83 ? 0.784 23.266 10.805 1 92.5 83 MET A N 1
ATOM 676 C CA . MET A 1 83 ? 0.546 22.203 9.828 1 92.5 83 MET A CA 1
ATOM 677 C C . MET A 1 83 ? -0.813 21.547 10.055 1 92.5 83 MET A C 1
ATOM 679 O O . MET A 1 83 ? -1.33 21.562 11.18 1 92.5 83 MET A O 1
ATOM 683 N N . ASN A 1 84 ? -1.388 21.078 8.969 1 97.19 84 ASN A N 1
ATOM 684 C CA . ASN A 1 84 ? -2.617 20.297 9.055 1 97.19 84 ASN A CA 1
ATOM 685 C C . ASN A 1 84 ? -2.354 18.797 8.836 1 97.19 84 ASN A C 1
ATOM 687 O O . ASN A 1 84 ? -1.545 18.438 7.984 1 97.19 84 ASN A O 1
ATOM 691 N N . VAL A 1 85 ? -3.021 18.031 9.625 1 98.12 85 VAL A N 1
ATOM 692 C CA . VAL A 1 85 ? -2.943 16.594 9.414 1 98.12 85 VAL A CA 1
ATOM 693 C C . VAL A 1 85 ? -4.32 16.047 9.047 1 98.12 85 VAL A C 1
ATOM 695 O O . VAL A 1 85 ? -5.309 16.328 9.734 1 98.12 85 VAL A O 1
ATOM 698 N N . LEU A 1 86 ? -4.379 15.398 7.984 1 98.5 86 LEU A N 1
ATOM 699 C CA . LEU A 1 86 ? -5.566 14.688 7.527 1 98.5 86 LEU A CA 1
ATOM 700 C C . LEU A 1 86 ? -5.32 13.188 7.496 1 98.5 86 LEU A C 1
ATOM 702 O O . LEU A 1 86 ? -4.445 12.711 6.77 1 98.5 86 LEU A O 1
ATOM 706 N N . MET A 1 87 ? -6.09 12.453 8.344 1 98.19 87 MET A N 1
ATOM 707 C CA . MET A 1 87 ? -5.961 11 8.297 1 98.19 87 MET A CA 1
ATOM 708 C C . MET A 1 87 ? -6.613 10.43 7.039 1 98.19 87 MET A C 1
ATOM 710 O O . MET A 1 87 ? -7.727 10.82 6.684 1 98.19 87 MET A O 1
ATOM 714 N N . VAL A 1 88 ? -5.902 9.508 6.285 1 97.69 88 VAL A N 1
ATOM 715 C CA . VAL A 1 88 ? -6.43 8.812 5.117 1 97.69 88 VAL A CA 1
ATOM 716 C C . VAL A 1 88 ? -6.203 7.309 5.258 1 97.69 88 VAL A C 1
ATOM 718 O O . VAL A 1 88 ? -5.082 6.824 5.09 1 97.69 88 VAL A O 1
ATOM 721 N N . THR A 1 89 ? -7.309 6.547 5.582 1 95.69 89 THR A N 1
ATOM 722 C CA . THR A 1 89 ? -7.066 5.172 6 1 95.69 89 THR A CA 1
ATOM 723 C C . THR A 1 89 ? -8.258 4.281 5.652 1 95.69 89 THR A C 1
ATOM 725 O O . THR A 1 89 ? -9.391 4.766 5.539 1 95.69 89 THR A O 1
ATOM 728 N N . ALA A 1 90 ? -7.93 3.027 5.445 1 90.56 90 ALA A N 1
ATOM 729 C CA . ALA A 1 90 ? -8.992 2.047 5.242 1 90.56 90 ALA A CA 1
ATOM 730 C C . ALA A 1 90 ? -9.695 1.726 6.559 1 90.56 90 ALA A C 1
ATOM 732 O O . ALA A 1 90 ? -10.883 1.376 6.566 1 90.56 90 ALA A O 1
ATOM 733 N N . LEU A 1 91 ? -8.914 1.831 7.656 1 85.88 91 LEU A N 1
ATOM 734 C CA . LEU A 1 91 ? -9.43 1.507 8.984 1 85.88 91 LEU A CA 1
ATOM 735 C C . LEU A 1 91 ? -10.18 2.691 9.578 1 85.88 91 LEU A C 1
ATOM 737 O O . LEU A 1 91 ? -9.594 3.525 10.266 1 85.88 91 LEU A O 1
ATOM 741 N N . GLY A 1 92 ? -11.414 2.838 9.367 1 83.12 92 GLY A N 1
ATOM 742 C CA . GLY A 1 92 ? -12.219 3.953 9.828 1 83.12 92 GLY A CA 1
ATOM 743 C C . GLY A 1 92 ? -12.914 3.68 11.156 1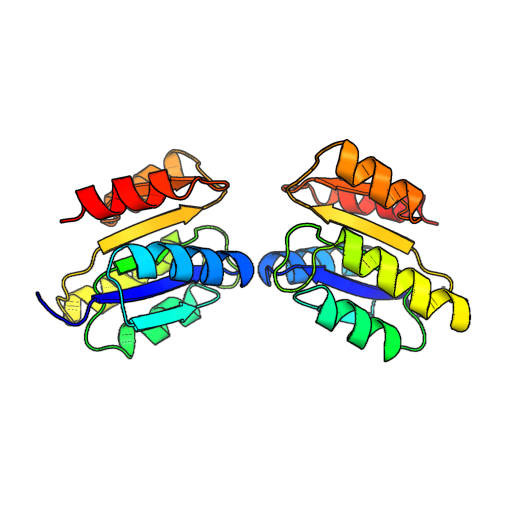 83.12 92 GLY A C 1
ATOM 744 O O . GLY A 1 92 ? -14.062 4.086 11.352 1 83.12 92 GLY A O 1
ATOM 745 N N . LYS A 1 93 ? -12.172 3.01 12.008 1 89.88 93 LYS A N 1
ATOM 746 C CA . LYS A 1 93 ? -12.758 2.768 13.32 1 89.88 93 LYS A CA 1
ATOM 747 C C . LYS A 1 93 ? -12.898 4.07 14.109 1 89.88 93 LYS A C 1
ATOM 749 O O . LYS A 1 93 ? -11.945 4.84 14.219 1 89.88 93 LYS A O 1
ATOM 754 N N . GLN A 1 94 ? -14.039 4.188 14.734 1 91.94 94 GLN A N 1
ATOM 755 C CA . GLN A 1 94 ? -14.391 5.434 15.398 1 91.94 94 GLN A CA 1
ATOM 756 C C . GLN A 1 94 ? -13.391 5.77 16.5 1 91.94 94 GLN A C 1
ATOM 758 O O . GLN A 1 94 ? -13.008 6.93 16.672 1 91.94 94 GLN A O 1
ATOM 763 N N . GLU A 1 95 ? -13.039 4.793 17.219 1 94.81 95 GLU A N 1
ATOM 764 C CA . GLU A 1 95 ? -12.109 5.004 18.328 1 94.81 95 GLU A CA 1
ATOM 765 C C . GLU A 1 95 ? -10.781 5.582 17.844 1 94.81 95 GLU A C 1
ATOM 767 O O . GLU A 1 95 ? -10.227 6.488 18.453 1 94.81 95 GLU A O 1
ATOM 772 N N . LEU A 1 96 ? -10.328 5.062 16.766 1 93.12 96 LEU A N 1
ATOM 773 C CA . LEU A 1 96 ? -9.055 5.523 16.203 1 93.12 96 LEU A CA 1
ATOM 774 C C . LEU A 1 96 ? -9.188 6.93 15.633 1 93.12 96 LEU A C 1
ATOM 776 O O . LEU A 1 96 ? -8.297 7.762 15.805 1 93.12 96 LEU A O 1
ATOM 780 N N . ILE A 1 97 ? -10.289 7.168 15.062 1 91.94 97 ILE A N 1
ATOM 781 C CA . ILE A 1 97 ? -10.555 8.484 14.5 1 91.94 97 ILE A CA 1
ATOM 782 C C . ILE A 1 97 ? -10.633 9.516 15.633 1 91.94 97 ILE A C 1
ATOM 784 O O . ILE A 1 97 ? -10.039 10.594 15.539 1 91.94 97 ILE A O 1
ATOM 788 N N . ALA A 1 98 ? -11.344 9.203 16.672 1 96.31 98 ALA A N 1
ATOM 789 C CA . ALA A 1 98 ? -11.461 10.094 17.812 1 96.31 98 ALA A CA 1
ATOM 790 C C . ALA A 1 98 ? -10.086 10.406 18.406 1 96.31 98 ALA A C 1
ATOM 792 O O . ALA A 1 98 ? -9.797 11.562 18.734 1 96.31 98 ALA A O 1
ATOM 793 N N . LYS A 1 99 ? -9.297 9.406 18.547 1 97.38 99 LYS A N 1
ATOM 794 C CA . LYS A 1 99 ? -7.953 9.586 19.094 1 97.38 99 LYS A CA 1
ATOM 795 C C . LYS A 1 99 ? -7.129 10.523 18.203 1 97.38 99 LYS A C 1
ATOM 797 O O . LYS A 1 99 ? -6.426 11.398 18.703 1 97.38 99 LYS A O 1
ATOM 802 N N . ALA A 1 100 ? -7.223 10.312 16.906 1 97.5 100 ALA A N 1
ATOM 803 C CA . ALA A 1 100 ? -6.492 11.164 15.969 1 97.5 100 ALA A CA 1
ATOM 804 C C . ALA A 1 100 ? -6.922 12.617 16.094 1 97.5 100 ALA A C 1
ATOM 806 O O . ALA A 1 100 ? -6.086 13.523 16.078 1 97.5 100 ALA A O 1
ATOM 807 N N . LEU A 1 101 ? -8.211 12.82 16.25 1 96.5 101 LEU A N 1
ATOM 808 C CA . LEU A 1 101 ? -8.75 14.172 16.391 1 96.5 101 LEU A CA 1
ATOM 809 C C . LEU A 1 101 ? -8.281 14.805 17.688 1 96.5 101 LEU A C 1
ATOM 811 O O . LEU A 1 101 ? -7.941 15.984 17.734 1 96.5 101 LEU A O 1
ATOM 815 N N . GLU A 1 102 ? -8.227 14.008 18.672 1 97.75 102 GLU A N 1
ATOM 816 C CA . GLU A 1 102 ? -7.734 14.477 19.969 1 97.75 102 GLU A CA 1
ATOM 817 C C . GLU A 1 102 ? -6.27 14.898 19.891 1 97.75 102 GLU A C 1
ATOM 819 O O . GLU A 1 102 ? -5.852 15.836 20.562 1 97.75 102 GLU A O 1
ATOM 824 N N . LEU A 1 103 ? -5.578 14.242 19.047 1 97.56 103 LEU A N 1
ATOM 825 C CA . LEU A 1 103 ? -4.156 14.531 18.891 1 97.56 103 LEU A CA 1
ATOM 826 C C . LEU A 1 103 ? -3.941 15.703 17.938 1 97.56 103 LEU A C 1
ATOM 828 O O . LEU A 1 103 ? -2.799 16.078 17.656 1 97.56 103 LEU A O 1
ATOM 832 N N . GLY A 1 104 ? -5.066 16.172 17.359 1 96.62 104 GLY A N 1
ATOM 833 C CA . GLY A 1 104 ? -4.93 17.422 16.625 1 96.62 104 GLY A CA 1
ATOM 834 C C . GLY A 1 104 ? -5.176 17.25 15.133 1 96.62 104 GLY A C 1
ATOM 835 O O . GLY A 1 104 ? -5.078 18.219 14.367 1 96.62 104 GLY A O 1
ATOM 836 N N . ALA A 1 105 ? -5.445 16.016 14.641 1 97.75 105 ALA A N 1
ATOM 837 C CA . ALA A 1 105 ? -5.852 15.859 13.242 1 97.75 105 ALA A CA 1
ATOM 838 C C . ALA A 1 105 ? -7.082 16.703 12.93 1 97.75 105 ALA A C 1
ATOM 840 O O . ALA A 1 105 ? -7.988 16.812 13.758 1 97.75 105 ALA A O 1
ATOM 841 N N . LYS A 1 106 ? -7.109 17.188 11.75 1 97.31 106 LYS A N 1
ATOM 842 C CA . LYS A 1 106 ? -8.18 18.109 11.398 1 97.31 106 LYS A CA 1
ATOM 843 C C . LYS A 1 106 ? -9.359 17.375 10.766 1 97.31 106 LYS A C 1
ATOM 845 O O . LYS A 1 106 ? -10.438 17.938 10.602 1 97.31 106 LYS A O 1
ATOM 850 N N . GLY A 1 107 ? -9.094 16.141 10.352 1 96.06 107 GLY A N 1
ATOM 851 C CA . GLY A 1 107 ? -10.133 15.32 9.75 1 96.06 107 GLY A CA 1
ATOM 852 C C . GLY A 1 107 ? -9.641 13.945 9.344 1 96.06 107 GLY A C 1
ATOM 853 O O . GLY A 1 107 ? -8.531 13.547 9.695 1 96.06 107 GLY A O 1
ATOM 854 N N . TYR A 1 108 ? -10.562 13.266 8.703 1 96.25 108 TYR A N 1
ATOM 855 C CA . TYR A 1 108 ? -10.227 11.938 8.203 1 96.25 108 TYR A CA 1
ATOM 856 C C . TYR A 1 108 ? -10.969 11.633 6.91 1 96.25 108 TYR A C 1
ATOM 858 O O . TYR A 1 108 ? -12.008 12.242 6.629 1 96.25 108 TYR A O 1
ATOM 866 N N . ILE A 1 109 ? -10.352 10.742 6.098 1 97 109 ILE A N 1
ATOM 867 C CA . ILE A 1 109 ? -10.945 10.211 4.875 1 97 109 ILE A CA 1
ATOM 868 C C . ILE A 1 109 ? -10.789 8.688 4.855 1 97 109 ILE A C 1
ATOM 870 O O . ILE A 1 109 ? -9.703 8.164 5.129 1 97 109 ILE A O 1
ATOM 874 N N . THR A 1 110 ? -11.906 7.977 4.543 1 94.94 110 THR A N 1
ATOM 875 C CA . THR A 1 110 ? -11.844 6.52 4.488 1 94.94 110 THR A CA 1
ATOM 876 C C . THR A 1 110 ? -11.57 6.043 3.068 1 94.94 110 THR A C 1
ATOM 878 O O . THR A 1 110 ? -12.125 6.574 2.107 1 94.94 110 THR A O 1
ATOM 881 N N . LYS A 1 111 ? -10.625 5.102 2.969 1 93.56 111 LYS A N 1
ATOM 882 C CA . LYS A 1 111 ? -10.352 4.422 1.707 1 93.56 111 LYS A CA 1
ATOM 883 C C . LYS A 1 111 ? -11.352 3.303 1.454 1 93.56 111 LYS A C 1
ATOM 885 O O . LYS A 1 111 ? -11.773 2.613 2.387 1 93.56 111 LYS A O 1
ATOM 890 N N . PRO A 1 112 ? -11.75 3.084 0.251 1 90.25 112 PRO A N 1
ATOM 891 C CA . PRO A 1 112 ? -11.484 3.932 -0.913 1 90.25 112 PRO A CA 1
ATOM 892 C C . PRO A 1 112 ? -12.234 5.258 -0.86 1 90.25 112 PRO A C 1
ATOM 894 O O . PRO A 1 112 ? -13.25 5.371 -0.167 1 90.25 112 PRO A O 1
ATOM 897 N N . PHE A 1 113 ? -11.68 6.289 -1.561 1 95 113 PHE A N 1
ATOM 898 C CA . PHE A 1 113 ? -12.305 7.609 -1.581 1 95 113 PHE A CA 1
ATOM 899 C C . PHE A 1 113 ? -12.422 8.133 -3.008 1 95 113 PHE A C 1
ATOM 901 O O . PHE A 1 113 ? -11.742 7.641 -3.912 1 95 113 PHE A O 1
ATOM 908 N N . LYS A 1 114 ? -13.266 9.156 -3.084 1 95.88 114 LYS A N 1
ATOM 909 C CA . LYS A 1 114 ? -13.336 9.953 -4.309 1 95.88 114 LYS A CA 1
ATOM 910 C C . LYS A 1 114 ? -12.5 11.227 -4.184 1 95.88 114 LYS A C 1
ATOM 912 O O . LYS A 1 114 ? -12.398 11.797 -3.1 1 95.88 114 LYS A O 1
ATOM 917 N N . GLU A 1 115 ? -12.031 11.625 -5.324 1 97.44 115 GLU A N 1
ATOM 918 C CA . GLU A 1 115 ? -11.188 12.812 -5.367 1 97.44 115 GLU A CA 1
ATOM 919 C C . GLU A 1 115 ? -11.875 14 -4.699 1 97.44 115 GLU A C 1
ATOM 921 O O . GLU A 1 115 ? -11.234 14.781 -3.994 1 97.44 115 GLU A O 1
ATOM 926 N N . GLU A 1 116 ? -13.172 14.078 -4.836 1 97.75 116 GLU A N 1
ATOM 927 C CA . GLU A 1 116 ? -13.93 15.219 -4.324 1 97.75 116 GLU A CA 1
ATOM 928 C C . GLU A 1 116 ? -13.914 15.258 -2.801 1 97.75 116 GLU A C 1
ATOM 930 O O . GLU A 1 116 ? -13.977 16.328 -2.199 1 97.75 116 GLU A O 1
ATOM 935 N N . GLN A 1 117 ? -13.859 14.117 -2.215 1 97.62 117 GLN A N 1
ATOM 936 C CA . GLN A 1 117 ? -13.828 14.055 -0.756 1 97.62 117 GLN A CA 1
ATOM 937 C C . GLN A 1 117 ? -12.555 14.672 -0.202 1 97.62 117 GLN A C 1
ATOM 939 O O . GLN A 1 117 ? -12.586 15.383 0.804 1 97.62 117 GLN A O 1
ATOM 944 N N . ILE A 1 118 ? -11.43 14.398 -0.896 1 97.94 118 ILE A N 1
ATOM 945 C CA . ILE A 1 118 ? -10.156 15 -0.51 1 97.94 118 ILE A CA 1
ATOM 94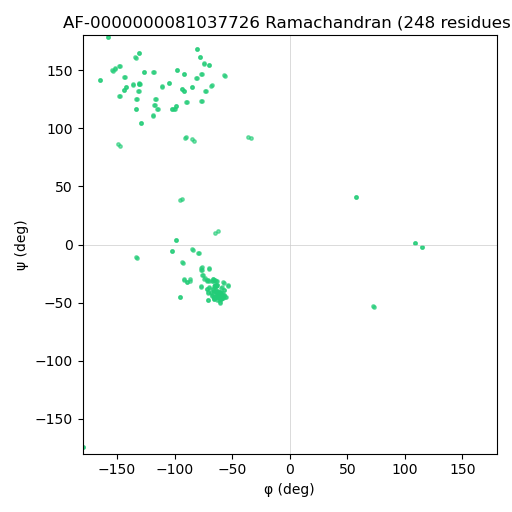6 C C . ILE A 1 118 ? -10.234 16.516 -0.677 1 97.94 118 ILE A C 1
ATOM 948 O O . ILE A 1 118 ? -9.875 17.266 0.232 1 97.94 118 ILE A O 1
ATOM 952 N N . ALA A 1 119 ? -10.766 16.938 -1.767 1 97.31 119 ALA A N 1
ATOM 953 C CA . ALA A 1 119 ? -10.859 18.359 -2.082 1 97.31 119 ALA A CA 1
ATOM 954 C C . ALA A 1 119 ? -11.695 19.094 -1.041 1 97.31 119 ALA A C 1
ATOM 956 O O . ALA A 1 119 ? -11.32 20.188 -0.597 1 97.31 119 ALA A O 1
ATOM 957 N N . GLU A 1 120 ? -12.781 18.453 -0.681 1 97.19 120 GLU A N 1
ATOM 958 C CA . GLU A 1 120 ? -13.68 19.078 0.295 1 97.19 120 GLU A CA 1
ATOM 959 C C . GLU A 1 120 ? -12.984 19.25 1.645 1 97.19 120 GLU A C 1
ATOM 961 O O . GLU A 1 120 ? -13.141 20.281 2.295 1 97.19 120 GLU A O 1
ATOM 966 N N . GLN A 1 121 ? -12.234 18.266 2.027 1 96.62 121 GLN A N 1
ATOM 967 C CA . GLN A 1 121 ? -11.539 18.344 3.307 1 96.62 121 GLN A CA 1
ATOM 968 C C . GLN A 1 121 ? -10.453 19.406 3.279 1 96.62 121 GLN A C 1
ATOM 970 O O . GLN A 1 121 ? -10.273 20.141 4.25 1 96.62 121 GLN A O 1
ATOM 975 N N . ILE A 1 122 ? -9.734 19.484 2.176 1 96.06 122 ILE A N 1
ATOM 976 C CA . ILE A 1 122 ? -8.641 20.438 2.057 1 96.06 122 ILE A CA 1
ATOM 977 C C . ILE A 1 122 ? -9.195 21.859 2.1 1 96.06 122 ILE A C 1
ATOM 979 O O . ILE A 1 122 ? -8.594 22.75 2.701 1 96.06 122 ILE A O 1
ATOM 983 N N . LYS A 1 123 ? -10.344 22.031 1.553 1 93 123 LYS A N 1
ATOM 984 C CA . LYS A 1 123 ? -10.984 23.344 1.537 1 93 123 LYS A CA 1
ATOM 985 C C . LYS A 1 123 ? -11.375 23.797 2.945 1 93 123 LYS A C 1
ATOM 987 O O . LYS A 1 123 ? -11.359 24.984 3.256 1 93 123 LYS A O 1
ATOM 992 N N . LYS A 1 124 ? -11.656 22.797 3.738 1 92.81 124 LYS A N 1
ATOM 993 C CA . LYS A 1 124 ? -12.07 23.109 5.105 1 92.81 124 LYS A CA 1
ATOM 994 C C . LYS A 1 124 ? -10.867 23.5 5.965 1 92.81 124 LYS A C 1
ATOM 996 O O . LYS A 1 124 ? -11.031 24.094 7.035 1 92.81 124 LYS A O 1
ATOM 1001 N N . LEU A 1 125 ? -9.68 23.125 5.613 1 89.44 125 LEU A N 1
ATOM 1002 C CA . LEU A 1 125 ? -8.484 23.375 6.41 1 89.44 125 LEU A CA 1
ATOM 1003 C C . LEU A 1 125 ? -8.055 24.844 6.301 1 89.44 125 LEU A C 1
ATOM 1005 O O . LEU A 1 125 ? -7.344 25.344 7.172 1 89.44 125 LEU A O 1
ATOM 1009 N N . ASN A 1 126 ? -8.422 25.547 5.141 1 66.75 126 ASN A N 1
ATOM 1010 C CA . ASN A 1 126 ? -8.117 26.953 4.938 1 66.75 126 ASN A CA 1
ATOM 1011 C C . ASN A 1 126 ? -9.258 27.844 5.434 1 66.75 126 ASN A C 1
ATOM 1013 O O . ASN A 1 126 ? -10.43 27.516 5.258 1 66.75 126 ASN A O 1
ATOM 1017 N N . MET B 1 1 ? 10.906 -33.594 2.031 1 42.34 1 MET B N 1
ATOM 1018 C CA . MET B 1 1 ? 9.867 -32.594 1.869 1 42.34 1 MET B CA 1
ATOM 1019 C C . MET B 1 1 ? 10.344 -31.453 0.97 1 42.34 1 MET B C 1
ATOM 1021 O O . MET B 1 1 ? 11.461 -30.969 1.125 1 42.34 1 MET B O 1
ATOM 1025 N N . GLU B 1 2 ? 10.008 -31.484 -0.272 1 51.5 2 GLU B N 1
ATOM 1026 C CA . GLU B 1 2 ? 10.695 -30.641 -1.241 1 51.5 2 GLU B CA 1
ATOM 1027 C C . GLU B 1 2 ? 11.055 -29.281 -0.635 1 51.5 2 GLU B C 1
ATOM 1029 O O . GLU B 1 2 ? 10.195 -28.594 -0.072 1 51.5 2 GLU B O 1
ATOM 1034 N N . LYS B 1 3 ? 12.188 -29.203 -0.118 1 62.94 3 LYS B N 1
ATOM 1035 C CA . LYS B 1 3 ? 12.805 -28.344 0.888 1 62.94 3 LYS B CA 1
ATOM 1036 C C . LYS B 1 3 ? 12.883 -26.891 0.407 1 62.94 3 LYS B C 1
ATOM 1038 O O . LYS B 1 3 ? 13.023 -25.969 1.214 1 62.94 3 LYS B O 1
ATOM 1043 N N . ASN B 1 4 ? 12.086 -26.5 -0.963 1 86.69 4 ASN B N 1
ATOM 1044 C CA . ASN B 1 4 ? 12.312 -25.094 -1.28 1 86.69 4 ASN B CA 1
ATOM 1045 C C . ASN B 1 4 ? 11.094 -24.469 -1.956 1 86.69 4 ASN B C 1
ATOM 1047 O O . ASN B 1 4 ? 10.93 -24.578 -3.174 1 86.69 4 ASN B O 1
ATOM 1051 N N . LYS B 1 5 ? 10.148 -24.016 -1.071 1 95.25 5 LYS B N 1
ATOM 1052 C CA . LYS B 1 5 ? 8.969 -23.375 -1.639 1 95.25 5 LYS B CA 1
ATOM 1053 C C . LYS B 1 5 ? 9.188 -21.875 -1.81 1 95.25 5 LYS B C 1
ATOM 1055 O O . LYS B 1 5 ? 9.508 -21.172 -0.845 1 95.25 5 LYS B O 1
ATOM 1060 N N . LYS B 1 6 ? 9.008 -21.5 -3.078 1 97.69 6 LYS B N 1
ATOM 1061 C CA . LYS B 1 6 ? 9.289 -20.109 -3.453 1 97.69 6 LYS B CA 1
ATOM 1062 C C . LYS B 1 6 ? 8.008 -19.359 -3.803 1 97.69 6 LYS B C 1
ATOM 1064 O O . LYS B 1 6 ? 7.133 -19.906 -4.484 1 97.69 6 LYS B O 1
ATOM 1069 N N . ALA B 1 7 ? 7.957 -18.109 -3.252 1 98.56 7 ALA B N 1
ATOM 1070 C CA . ALA B 1 7 ? 6.77 -17.312 -3.545 1 98.56 7 ALA B CA 1
ATOM 1071 C C . ALA B 1 7 ? 7.156 -15.914 -4.008 1 98.56 7 ALA B C 1
ATOM 1073 O O . ALA B 1 7 ? 8.117 -15.328 -3.502 1 98.56 7 ALA B O 1
ATOM 1074 N N . LEU B 1 8 ? 6.473 -15.469 -4.992 1 98.81 8 LEU B N 1
ATOM 1075 C CA . LEU B 1 8 ? 6.52 -14.078 -5.422 1 98.81 8 LEU B CA 1
ATOM 1076 C C . LEU B 1 8 ? 5.32 -13.305 -4.887 1 98.81 8 LEU B C 1
ATOM 1078 O O . LEU B 1 8 ? 4.176 -13.609 -5.227 1 98.81 8 LEU B O 1
ATOM 1082 N N . ILE B 1 9 ? 5.582 -12.305 -4.043 1 98.88 9 ILE B N 1
ATOM 1083 C CA . ILE B 1 9 ? 4.539 -11.5 -3.408 1 98.88 9 ILE B CA 1
ATOM 1084 C C . ILE B 1 9 ? 4.422 -10.156 -4.113 1 98.88 9 ILE B C 1
ATOM 1086 O O . ILE B 1 9 ? 5.355 -9.344 -4.078 1 98.88 9 ILE B O 1
ATOM 1090 N N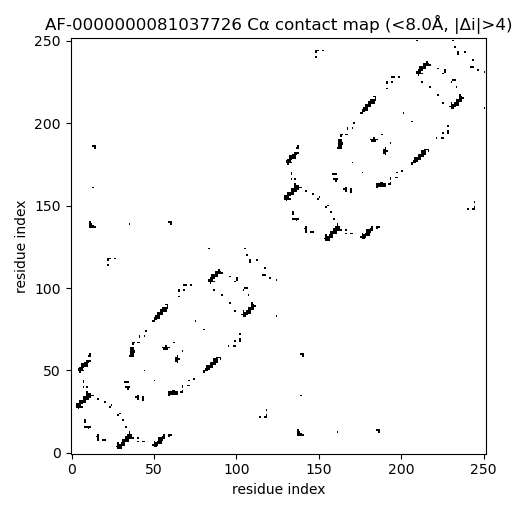 . VAL B 1 10 ? 3.219 -9.898 -4.727 1 98.75 10 VAL B N 1
ATOM 1091 C CA . VAL B 1 10 ? 3.041 -8.711 -5.547 1 98.75 10 VAL B CA 1
ATOM 1092 C C . VAL B 1 10 ? 1.937 -7.836 -4.957 1 98.75 10 VAL B C 1
ATOM 1094 O O . VAL B 1 10 ? 0.758 -8.195 -5.008 1 98.75 10 VAL B O 1
ATOM 1097 N N . ASP B 1 11 ? 2.316 -6.68 -4.43 1 98.31 11 ASP B N 1
ATOM 1098 C CA . ASP B 1 11 ? 1.432 -5.719 -3.779 1 98.31 11 ASP B CA 1
ATOM 1099 C C . ASP B 1 11 ? 2.113 -4.359 -3.625 1 98.31 11 ASP B C 1
ATOM 1101 O O . ASP B 1 11 ? 3.293 -4.289 -3.277 1 98.31 11 ASP B O 1
ATOM 1105 N N . ASP B 1 12 ? 1.366 -3.344 -3.82 1 96.88 12 ASP B N 1
ATOM 1106 C CA . ASP B 1 12 ? 2.006 -2.035 -3.736 1 96.88 12 ASP B CA 1
ATOM 1107 C C . ASP B 1 12 ? 2.199 -1.61 -2.283 1 96.88 12 ASP B C 1
ATOM 1109 O O . ASP B 1 12 ? 2.879 -0.62 -2.006 1 96.88 12 ASP B O 1
ATOM 1113 N N . SER B 1 13 ? 1.673 -2.326 -1.304 1 95.88 13 SER B N 1
ATOM 1114 C CA . SER B 1 13 ? 1.8 -2.061 0.125 1 95.88 13 SER B CA 1
ATOM 1115 C C . SER B 1 13 ? 2.893 -2.922 0.753 1 95.88 13 SER B C 1
ATOM 1117 O O . SER B 1 13 ? 2.795 -4.148 0.761 1 95.88 13 SER B O 1
ATOM 1119 N N . ILE B 1 14 ? 3.863 -2.248 1.293 1 95.5 14 ILE B N 1
ATOM 1120 C CA . ILE B 1 14 ? 4.926 -3.002 1.951 1 95.5 14 ILE B CA 1
ATOM 1121 C C . ILE B 1 14 ? 4.352 -3.77 3.141 1 95.5 14 ILE B C 1
ATOM 1123 O O . ILE B 1 14 ? 4.797 -4.879 3.443 1 95.5 14 ILE B O 1
ATOM 1127 N N . PHE B 1 15 ? 3.406 -3.217 3.793 1 94.75 15 PHE B N 1
ATOM 1128 C CA . PHE B 1 15 ? 2.748 -3.885 4.91 1 94.75 15 PHE B CA 1
ATOM 1129 C C . PHE B 1 15 ? 2.107 -5.191 4.457 1 94.75 15 PHE B C 1
ATOM 1131 O O . PHE B 1 15 ? 2.279 -6.227 5.102 1 94.75 15 PHE B O 1
ATOM 1138 N N . MET B 1 16 ? 1.477 -5.156 3.387 1 96.25 16 MET B N 1
ATOM 1139 C CA . MET B 1 16 ? 0.795 -6.336 2.861 1 96.25 16 MET B CA 1
ATOM 1140 C C . MET B 1 16 ? 1.801 -7.398 2.432 1 96.25 16 MET B C 1
ATOM 1142 O O . MET B 1 16 ? 1.597 -8.594 2.678 1 96.25 16 MET B O 1
ATOM 1146 N N . ARG B 1 17 ? 2.871 -6.965 1.734 1 98.06 17 ARG B N 1
ATOM 1147 C CA . ARG B 1 17 ? 3.875 -7.938 1.309 1 98.06 17 ARG B CA 1
ATOM 1148 C C . ARG B 1 17 ? 4.504 -8.633 2.51 1 98.06 17 ARG B C 1
ATOM 1150 O O . ARG B 1 17 ? 4.633 -9.859 2.525 1 98.06 17 ARG B O 1
ATOM 1157 N N . LYS B 1 18 ? 4.789 -7.914 3.57 1 97.62 18 LYS B N 1
ATOM 1158 C CA . LYS B 1 18 ? 5.418 -8.5 4.75 1 97.62 18 LYS B CA 1
ATOM 1159 C C . LYS B 1 18 ? 4.441 -9.398 5.504 1 97.62 18 LYS B C 1
ATOM 1161 O O . LYS B 1 18 ? 4.832 -10.438 6.035 1 97.62 18 LYS B O 1
ATOM 1166 N N . ASN B 1 19 ? 3.232 -8.969 5.551 1 97.12 19 ASN B N 1
ATOM 1167 C CA . ASN B 1 19 ? 2.209 -9.781 6.199 1 97.12 19 ASN B CA 1
ATOM 1168 C C . ASN B 1 19 ? 2.033 -11.125 5.5 1 97.12 19 ASN B C 1
ATOM 1170 O O . ASN B 1 19 ? 2.006 -12.172 6.152 1 97.12 19 ASN B O 1
ATOM 1174 N N . LEU B 1 20 ? 1.971 -11.133 4.191 1 98.5 20 LEU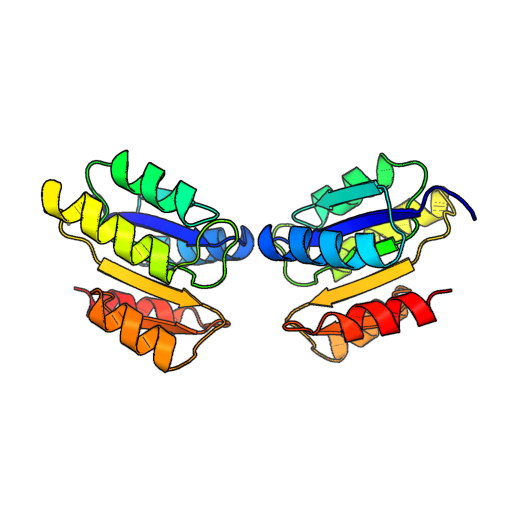 B N 1
ATOM 1175 C CA . LEU B 1 20 ? 1.816 -12.367 3.42 1 98.5 20 LEU B CA 1
ATOM 1176 C C . LEU B 1 20 ? 3.045 -13.258 3.564 1 98.5 20 LEU B C 1
ATOM 1178 O O . LEU B 1 20 ? 2.924 -14.477 3.662 1 98.5 20 LEU B O 1
ATOM 1182 N N . ILE B 1 21 ? 4.215 -12.625 3.566 1 98.56 21 ILE B N 1
ATOM 1183 C CA . ILE B 1 21 ? 5.449 -13.383 3.764 1 98.56 21 ILE B CA 1
ATOM 1184 C C . ILE B 1 21 ? 5.41 -14.086 5.117 1 98.56 21 ILE B C 1
ATOM 1186 O O . ILE B 1 21 ? 5.738 -15.273 5.215 1 98.56 21 ILE B O 1
ATOM 1190 N N . LYS B 1 22 ? 4.969 -13.383 6.148 1 97.94 22 LYS B N 1
ATOM 1191 C CA . LYS B 1 22 ? 4.871 -13.961 7.484 1 97.94 22 LYS B CA 1
ATOM 1192 C C . LYS B 1 22 ? 3.939 -15.172 7.488 1 97.94 22 LYS B C 1
ATOM 1194 O O . LYS B 1 22 ? 4.273 -16.219 8.055 1 97.94 22 LYS B O 1
ATOM 1199 N N . ILE B 1 23 ? 2.832 -15.07 6.895 1 98 23 ILE B N 1
ATOM 1200 C CA . ILE B 1 23 ? 1.832 -16.125 6.863 1 98 23 ILE B CA 1
ATOM 1201 C C . ILE B 1 23 ? 2.373 -17.328 6.086 1 98 23 ILE B C 1
ATOM 1203 O O . ILE B 1 23 ? 2.27 -18.469 6.535 1 98 23 ILE B O 1
ATOM 1207 N N . LEU B 1 24 ? 2.988 -17.062 4.941 1 98.25 24 LEU B N 1
ATOM 1208 C CA . LEU B 1 24 ? 3.455 -18.141 4.066 1 98.25 24 LEU B CA 1
ATOM 1209 C C . LEU B 1 24 ? 4.645 -18.859 4.684 1 98.25 24 LEU B C 1
ATOM 1211 O O . LEU B 1 24 ? 4.832 -20.062 4.465 1 98.25 24 LEU B O 1
ATOM 1215 N N . LYS B 1 25 ? 5.457 -18.125 5.469 1 97.94 25 LYS B N 1
ATOM 1216 C CA . LYS B 1 25 ? 6.535 -18.766 6.211 1 97.94 25 LYS B CA 1
ATOM 1217 C C . LYS B 1 25 ? 5.992 -19.859 7.125 1 97.94 25 LYS B C 1
ATOM 1219 O O . LYS B 1 25 ? 6.547 -20.969 7.184 1 97.94 25 LYS B O 1
ATOM 1224 N N . LYS B 1 26 ? 4.863 -19.578 7.711 1 96.88 26 LYS B N 1
ATOM 1225 C CA . LYS B 1 26 ? 4.234 -20.547 8.609 1 96.88 26 LYS B CA 1
ATOM 1226 C C . LYS B 1 26 ? 3.689 -21.734 7.836 1 96.88 26 LYS B C 1
ATOM 1228 O O . LYS B 1 26 ? 3.449 -22.797 8.414 1 96.88 26 LYS B O 1
ATOM 1233 N N . LEU B 1 27 ? 3.502 -21.484 6.559 1 96.44 27 LEU B N 1
ATOM 1234 C CA . LEU B 1 27 ? 2.889 -22.531 5.742 1 96.44 27 LEU B CA 1
ATOM 1235 C C . LEU B 1 27 ? 3.949 -23.312 4.969 1 96.44 27 LEU B C 1
ATOM 1237 O O . LEU B 1 27 ? 3.621 -24.078 4.062 1 96.44 27 LEU B O 1
ATOM 1241 N N . GLY B 1 28 ? 5.219 -23.031 5.18 1 95.69 28 GLY B N 1
ATOM 1242 C CA . GLY B 1 28 ? 6.281 -23.891 4.68 1 95.69 28 GLY B CA 1
ATOM 1243 C C . GLY B 1 28 ? 7.059 -23.266 3.531 1 95.69 28 GLY B C 1
ATOM 1244 O O . GLY B 1 28 ? 7.961 -23.891 2.975 1 95.69 28 GLY B O 1
ATOM 1245 N N . PHE B 1 29 ? 6.711 -22.031 3.143 1 97.38 29 PHE B N 1
ATOM 1246 C CA . PHE B 1 29 ? 7.512 -21.344 2.141 1 97.38 29 PHE B CA 1
ATOM 1247 C C . PHE B 1 29 ? 8.805 -20.797 2.752 1 97.38 29 PHE B C 1
ATOM 1249 O O . PHE B 1 29 ? 8.812 -20.375 3.91 1 97.38 29 PHE B O 1
ATOM 1256 N N . ASP B 1 30 ? 9.852 -20.797 1.945 1 96.12 30 ASP B N 1
ATOM 1257 C CA . ASP B 1 30 ? 11.117 -20.453 2.584 1 96.12 30 ASP B CA 1
ATOM 1258 C C . ASP B 1 30 ? 11.883 -19.406 1.767 1 96.12 30 ASP B C 1
ATOM 1260 O O . ASP B 1 30 ? 12.875 -18.844 2.236 1 96.12 30 ASP B O 1
ATOM 1264 N N . GLU B 1 31 ? 11.516 -19.109 0.585 1 97.88 31 GLU B N 1
ATOM 1265 C CA . GLU B 1 31 ? 12.133 -18.078 -0.233 1 97.88 31 GLU B CA 1
ATOM 1266 C C . GLU B 1 31 ? 11.078 -17.141 -0.829 1 97.88 31 GLU B C 1
ATOM 1268 O O . GLU B 1 31 ? 10.039 -17.594 -1.316 1 97.88 31 GLU B O 1
ATOM 1273 N N . PHE B 1 32 ? 11.438 -15.883 -0.792 1 98.56 32 PHE B N 1
ATOM 1274 C CA . PHE B 1 32 ? 10.422 -14.906 -1.163 1 98.56 32 PHE B CA 1
ATOM 1275 C C . PHE B 1 32 ? 11.008 -13.844 -2.088 1 98.56 32 PHE B C 1
ATOM 1277 O O . PHE B 1 32 ? 12.141 -13.391 -1.885 1 98.56 32 PHE B O 1
ATOM 1284 N N . PHE B 1 33 ? 10.281 -13.492 -3.057 1 98.69 33 PHE B N 1
ATOM 1285 C CA . PHE B 1 33 ? 10.516 -12.344 -3.926 1 98.69 33 PHE B CA 1
ATOM 1286 C C . PHE B 1 33 ? 9.367 -11.352 -3.834 1 98.69 33 PHE B C 1
ATOM 1288 O O . PHE B 1 33 ? 8.227 -11.734 -3.566 1 98.69 33 PHE B O 1
ATOM 1295 N N . GLU B 1 34 ? 9.695 -10.133 -3.994 1 98.56 34 GLU B N 1
ATOM 1296 C CA . GLU B 1 34 ? 8.68 -9.094 -3.824 1 98.56 34 GLU B CA 1
ATOM 1297 C C . GLU B 1 34 ? 8.617 -8.18 -5.043 1 98.56 34 GLU B C 1
ATOM 1299 O O . GLU B 1 34 ? 9.633 -7.938 -5.699 1 98.56 34 GLU B O 1
ATOM 1304 N N . ALA B 1 35 ? 7.414 -7.672 -5.312 1 98.38 35 ALA B N 1
ATOM 1305 C CA . ALA B 1 35 ? 7.172 -6.668 -6.348 1 98.38 35 ALA B CA 1
ATOM 1306 C C . ALA B 1 35 ? 6.094 -5.68 -5.91 1 98.38 35 ALA B C 1
ATOM 1308 O O . ALA B 1 35 ? 5.09 -6.07 -5.309 1 98.38 35 ALA B O 1
ATOM 1309 N N . GLU B 1 36 ? 6.254 -4.418 -6.293 1 97.44 36 GLU B N 1
ATOM 1310 C CA . GLU B 1 36 ? 5.305 -3.402 -5.852 1 97.44 36 GLU B CA 1
ATOM 1311 C C . GLU B 1 36 ? 4.316 -3.049 -6.961 1 97.44 36 GLU B C 1
ATOM 1313 O O . GLU B 1 36 ? 3.432 -2.213 -6.766 1 97.44 36 GLU B O 1
ATOM 1318 N N . ASP B 1 37 ? 4.539 -3.621 -8.18 1 97.38 37 ASP B N 1
ATOM 1319 C CA . ASP B 1 37 ? 3.623 -3.416 -9.305 1 97.38 37 ASP B CA 1
ATOM 1320 C C . ASP B 1 37 ? 3.756 -4.535 -10.336 1 97.38 37 ASP B C 1
ATOM 1322 O O . ASP B 1 37 ? 4.559 -5.453 -10.156 1 97.38 37 ASP B O 1
ATOM 1326 N N . GLY B 1 38 ? 2.959 -4.465 -11.375 1 97.94 38 GLY B N 1
ATOM 1327 C CA . GLY B 1 38 ? 2.93 -5.52 -12.375 1 97.94 38 GLY B CA 1
ATOM 1328 C C . GLY B 1 38 ? 4.227 -5.645 -13.148 1 97.94 38 GLY B C 1
ATOM 1329 O O . GLY B 1 38 ? 4.664 -6.754 -13.461 1 97.94 38 GLY B O 1
ATOM 1330 N N . ILE B 1 39 ? 4.855 -4.52 -13.406 1 97.94 39 ILE B N 1
ATOM 1331 C CA . ILE B 1 39 ? 6.09 -4.512 -14.188 1 97.94 39 ILE B CA 1
ATOM 1332 C C . ILE B 1 39 ? 7.195 -5.23 -13.414 1 97.94 39 ILE B C 1
ATOM 1334 O O . ILE B 1 39 ? 7.871 -6.105 -13.953 1 97.94 39 ILE B O 1
ATOM 1338 N N . GLN B 1 40 ? 7.281 -4.871 -12.148 1 98.06 40 GLN B N 1
ATOM 1339 C CA . GLN B 1 40 ? 8.273 -5.539 -11.305 1 98.06 40 GLN B CA 1
ATOM 1340 C C . GLN B 1 40 ? 7.953 -7.023 -11.156 1 98.06 40 GLN B C 1
ATOM 1342 O O . GLN B 1 40 ? 8.859 -7.852 -11.07 1 98.06 40 GLN B O 1
ATOM 1347 N N . ALA B 1 41 ? 6.695 -7.332 -11.094 1 98.44 41 ALA B N 1
ATOM 1348 C CA . ALA B 1 41 ? 6.273 -8.719 -10.953 1 98.44 41 ALA B CA 1
ATOM 1349 C C . ALA B 1 41 ? 6.77 -9.57 -12.117 1 98.44 41 ALA B C 1
ATOM 1351 O O . ALA B 1 41 ? 7.316 -10.656 -11.914 1 98.44 41 ALA B O 1
ATOM 1352 N N . ILE B 1 42 ? 6.59 -9.047 -13.336 1 97.69 42 ILE B N 1
ATOM 1353 C CA . ILE B 1 42 ? 6.992 -9.766 -14.547 1 97.69 42 ILE B CA 1
ATOM 1354 C C . ILE B 1 42 ? 8.508 -9.953 -14.547 1 97.69 42 ILE B C 1
ATOM 1356 O O . ILE B 1 42 ? 9.008 -11.047 -14.836 1 97.69 42 ILE B O 1
ATOM 1360 N N . LYS B 1 43 ? 9.234 -8.906 -14.18 1 97.88 43 LYS B N 1
ATOM 1361 C CA . LYS B 1 43 ? 10.688 -8.961 -14.148 1 97.88 43 LYS B CA 1
ATOM 1362 C C . LYS B 1 43 ? 11.188 -10.008 -13.156 1 97.88 43 LYS B C 1
ATOM 1364 O O . LYS B 1 43 ? 12.062 -10.805 -13.477 1 97.88 43 LYS B O 1
ATOM 1369 N N . GLU B 1 44 ? 10.625 -9.969 -11.969 1 97.94 44 GLU B N 1
ATOM 1370 C CA . GLU B 1 44 ? 11.016 -10.93 -10.945 1 97.94 44 GLU B CA 1
ATOM 1371 C C . GLU B 1 44 ? 10.688 -12.359 -11.367 1 97.94 44 GLU B C 1
ATOM 1373 O O . GLU B 1 44 ? 11.469 -13.281 -11.125 1 97.94 44 GLU B O 1
ATOM 1378 N N . PHE B 1 45 ? 9.547 -12.547 -11.992 1 97.62 45 PHE B N 1
ATOM 1379 C CA . PHE B 1 45 ? 9.133 -13.859 -12.469 1 97.62 45 PHE B CA 1
ATOM 1380 C C . PHE B 1 45 ? 10.125 -14.406 -13.484 1 97.62 45 PHE B C 1
ATOM 1382 O O . PHE B 1 45 ? 10.547 -15.562 -13.398 1 97.62 45 PHE B O 1
ATOM 1389 N N . GLU B 1 46 ? 10.492 -13.523 -14.375 1 95.75 46 GLU B N 1
ATOM 1390 C CA . GLU B 1 46 ? 11.406 -13.93 -15.438 1 95.75 46 GLU B CA 1
ATOM 1391 C C . GLU B 1 46 ? 12.773 -14.305 -14.875 1 95.75 46 GLU B C 1
ATOM 1393 O O . GLU B 1 46 ? 13.438 -15.211 -15.383 1 95.75 46 GLU B O 1
ATOM 1398 N N . LYS B 1 47 ? 13.172 -13.641 -13.883 1 95.88 47 LYS B N 1
ATOM 1399 C CA . LYS B 1 47 ? 14.508 -13.789 -13.312 1 95.88 47 LYS B CA 1
ATOM 1400 C C . LYS B 1 47 ? 14.648 -15.117 -12.578 1 95.88 47 LYS B C 1
ATOM 1402 O O . LYS B 1 47 ? 15.742 -15.688 -12.516 1 95.88 47 LYS B O 1
ATOM 1407 N N . GLN B 1 48 ? 13.562 -15.57 -12.039 1 94.81 48 GLN B N 1
ATOM 1408 C CA . GLN B 1 48 ? 13.641 -16.766 -11.195 1 94.81 48 GLN B CA 1
ATOM 1409 C C . GLN B 1 48 ? 13.406 -18.031 -12.016 1 94.81 48 GLN B C 1
ATOM 1411 O O . GLN B 1 48 ? 12.602 -18.031 -12.953 1 94.81 48 GLN B O 1
ATOM 1416 N N . GLU B 1 49 ? 14.055 -19.078 -11.641 1 91.69 49 GLU B N 1
ATOM 1417 C CA . GLU B 1 49 ? 13.914 -20.359 -12.336 1 91.69 49 GLU B CA 1
ATOM 1418 C C . GLU B 1 49 ? 12.609 -21.047 -11.938 1 91.69 49 GLU B C 1
ATOM 1420 O O . GLU B 1 49 ? 12.008 -21.75 -12.75 1 91.69 49 GLU B O 1
ATOM 1425 N N . LYS B 1 50 ? 12.336 -20.844 -10.727 1 94.69 50 LYS B N 1
ATOM 1426 C CA . LYS B 1 50 ? 11.148 -21.531 -10.227 1 94.69 50 LYS B CA 1
ATOM 1427 C C . LYS B 1 50 ? 10.398 -20.672 -9.211 1 94.69 50 LYS B C 1
ATOM 1429 O O . LYS B 1 50 ? 11.016 -20.047 -8.336 1 94.69 50 LYS B O 1
ATOM 1434 N N . ILE B 1 51 ? 9.102 -20.578 -9.359 1 96.25 51 ILE B N 1
ATOM 1435 C CA . ILE B 1 51 ? 8.164 -19.969 -8.422 1 96.25 51 ILE B CA 1
ATOM 1436 C C . ILE B 1 51 ? 6.965 -20.875 -8.219 1 96.25 51 ILE B C 1
ATOM 1438 O O . ILE B 1 51 ? 6.316 -21.281 -9.188 1 96.25 51 ILE B O 1
ATOM 1442 N N . HIS B 1 52 ? 6.742 -21.156 -6.988 1 96.75 52 HIS B N 1
ATOM 1443 C CA . HIS B 1 52 ? 5.66 -22.094 -6.711 1 96.75 52 HIS B CA 1
ATOM 1444 C C . HIS B 1 52 ? 4.332 -21.375 -6.535 1 96.75 52 HIS B C 1
ATOM 1446 O O . HIS B 1 52 ? 3.275 -21.906 -6.875 1 96.75 52 HIS B O 1
ATOM 1452 N N . LEU B 1 53 ? 4.445 -20.156 -6 1 98.19 53 LEU B N 1
ATOM 1453 C CA . LEU B 1 53 ? 3.24 -19.375 -5.711 1 98.19 53 LEU B CA 1
ATOM 1454 C C . LEU B 1 53 ? 3.457 -17.906 -6.016 1 98.19 53 LEU B C 1
ATOM 1456 O O . LEU B 1 53 ? 4.504 -17.344 -5.68 1 98.19 53 LEU B O 1
ATOM 1460 N N . ILE B 1 54 ? 2.494 -17.328 -6.656 1 98.62 54 ILE B N 1
ATOM 1461 C CA . ILE B 1 54 ? 2.414 -15.883 -6.801 1 98.62 54 ILE B CA 1
ATOM 1462 C C . ILE B 1 54 ? 1.149 -15.367 -6.121 1 98.62 54 ILE B C 1
ATOM 1464 O O . ILE B 1 54 ? 0.045 -15.828 -6.418 1 98.62 54 ILE B O 1
ATOM 1468 N N . THR B 1 55 ? 1.281 -14.508 -5.148 1 98.75 55 THR B N 1
ATOM 1469 C CA . THR B 1 55 ? 0.145 -13.703 -4.707 1 98.75 55 THR B CA 1
ATOM 1470 C C . THR B 1 55 ? 0.107 -12.367 -5.445 1 98.75 55 THR B C 1
ATOM 1472 O O . THR B 1 55 ? 1.136 -11.703 -5.594 1 98.75 55 THR B O 1
ATOM 1475 N N . LEU B 1 56 ? -1.063 -12.039 -5.934 1 98.62 56 LEU B N 1
ATOM 1476 C CA . LEU B 1 56 ? -1.128 -10.945 -6.891 1 98.62 56 LEU B CA 1
ATOM 1477 C C . LEU B 1 56 ? -2.26 -9.984 -6.547 1 98.62 56 LEU B C 1
ATOM 1479 O O . LEU B 1 56 ? -3.43 -10.375 -6.543 1 98.62 56 LEU B O 1
ATOM 1483 N N . ASP B 1 57 ? -1.946 -8.719 -6.223 1 97.94 57 ASP B N 1
ATOM 1484 C CA . ASP B 1 57 ? -2.938 -7.656 -6.062 1 97.94 57 ASP B CA 1
ATOM 1485 C C . ASP B 1 57 ? -3.465 -7.191 -7.418 1 97.94 57 ASP B C 1
ATOM 1487 O O . ASP B 1 57 ? -2.76 -7.266 -8.422 1 97.94 57 ASP B O 1
ATOM 1491 N N . ILE B 1 58 ? -4.648 -6.625 -7.492 1 96.44 58 ILE B N 1
ATOM 1492 C CA . ILE B 1 58 ? -5.223 -6.137 -8.742 1 96.44 58 ILE B CA 1
ATOM 1493 C C . ILE B 1 58 ? -4.938 -4.645 -8.891 1 96.44 58 ILE B C 1
ATOM 1495 O O . ILE B 1 58 ? -4.551 -4.184 -9.969 1 96.44 58 ILE B O 1
ATOM 1499 N N . THR B 1 59 ? -5.117 -3.854 -7.855 1 92.88 59 THR B N 1
ATOM 1500 C CA . THR B 1 59 ? -5.004 -2.402 -7.926 1 92.88 59 THR B CA 1
ATOM 1501 C C . THR B 1 59 ? -3.578 -1.955 -7.621 1 92.88 59 THR B C 1
ATOM 1503 O O . THR B 1 59 ? -3.203 -1.812 -6.453 1 92.88 59 THR B O 1
ATOM 1506 N N . MET B 1 60 ? -2.814 -1.828 -8.617 1 94.88 60 MET B N 1
ATOM 1507 C CA . MET B 1 60 ? -1.441 -1.338 -8.531 1 94.88 60 MET B CA 1
ATOM 1508 C C . MET B 1 60 ? -1.167 -0.293 -9.609 1 94.88 60 MET B C 1
ATOM 1510 O 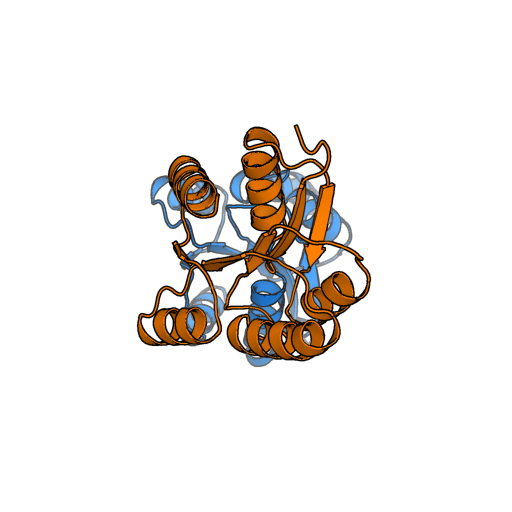O . MET B 1 60 ? -1.932 -0.167 -10.57 1 94.88 60 MET B O 1
ATOM 1514 N N . MET B 1 61 ? -0.145 0.457 -9.359 1 88.44 61 MET B N 1
ATOM 1515 C CA . MET B 1 61 ? 0.245 1.469 -10.336 1 88.44 61 MET B CA 1
ATOM 1516 C C . MET B 1 61 ? 0.997 0.835 -11.5 1 88.44 61 MET B C 1
ATOM 1518 O O . MET B 1 61 ? 1.531 -0.267 -11.375 1 88.44 61 MET B O 1
ATOM 1522 N N . ASN B 1 62 ? 1.071 1.593 -12.656 1 86.19 62 ASN B N 1
ATOM 1523 C CA . ASN B 1 62 ? 1.841 1.233 -13.844 1 86.19 62 ASN B CA 1
ATOM 1524 C C . ASN B 1 62 ? 1.19 0.083 -14.609 1 86.19 62 ASN B C 1
ATOM 1526 O O . ASN B 1 62 ? 0.974 0.178 -15.812 1 86.19 62 ASN B O 1
ATOM 1530 N N . MET B 1 63 ? 0.903 -1.059 -13.883 1 93.44 63 MET B N 1
ATOM 1531 C CA . MET B 1 63 ? 0.226 -2.213 -14.469 1 93.44 63 MET B CA 1
ATOM 1532 C C . MET B 1 63 ? -0.627 -2.928 -13.422 1 93.44 63 MET B C 1
ATOM 1534 O O . MET B 1 63 ? -0.124 -3.326 -12.375 1 93.44 63 MET B O 1
ATOM 1538 N N . ASP B 1 64 ? -1.874 -3.121 -13.789 1 94.44 64 ASP B N 1
ATOM 1539 C CA . ASP B 1 64 ? -2.764 -3.742 -12.812 1 94.44 64 ASP B CA 1
ATOM 1540 C C . ASP B 1 64 ? -2.572 -5.258 -12.789 1 94.44 64 ASP B C 1
ATOM 1542 O O . ASP B 1 64 ? -1.937 -5.824 -13.672 1 94.44 64 ASP B O 1
ATOM 1546 N N . GLY B 1 65 ? -3.125 -5.863 -11.812 1 97.5 65 GLY B N 1
ATOM 1547 C CA . GLY B 1 65 ? -2.873 -7.273 -11.547 1 97.5 65 GLY B CA 1
ATOM 1548 C C . GLY B 1 65 ? -3.391 -8.188 -12.648 1 97.5 65 GLY B C 1
ATOM 1549 O O . GLY B 1 65 ? -2.818 -9.25 -12.898 1 97.5 65 GLY B O 1
ATOM 1550 N N . ILE B 1 66 ? -4.457 -7.789 -13.305 1 97.62 66 ILE B N 1
ATOM 1551 C CA . ILE B 1 66 ? -5.027 -8.617 -14.359 1 97.62 66 ILE B CA 1
ATOM 1552 C C . ILE B 1 66 ? -4.102 -8.617 -15.578 1 97.62 66 ILE B C 1
ATOM 1554 O O . ILE B 1 66 ? -3.773 -9.672 -16.125 1 97.62 66 ILE B O 1
ATOM 1558 N N . THR B 1 67 ? -3.705 -7.465 -15.93 1 97.94 67 THR B N 1
ATOM 1559 C CA . THR B 1 67 ? -2.768 -7.34 -17.047 1 97.94 67 THR B CA 1
ATOM 1560 C C . THR B 1 67 ? -1.454 -8.047 -16.719 1 97.94 67 THR B C 1
ATOM 1562 O O . THR B 1 67 ? -0.878 -8.719 -17.578 1 97.94 67 THR B O 1
ATOM 1565 N N . ALA B 1 68 ? -0.976 -7.855 -15.492 1 98.25 68 ALA B N 1
ATOM 1566 C CA . ALA B 1 68 ? 0.245 -8.531 -15.07 1 98.25 68 ALA B CA 1
ATOM 1567 C C . ALA B 1 68 ? 0.117 -10.047 -15.227 1 98.25 68 ALA B C 1
ATOM 1569 O O . ALA B 1 68 ? 1.038 -10.703 -15.719 1 98.25 68 ALA B O 1
ATOM 1570 N N . LEU B 1 69 ? -1.021 -10.617 -14.797 1 98.31 69 LEU B N 1
ATOM 1571 C CA . LEU B 1 69 ? -1.264 -12.055 -14.906 1 98.31 69 LEU B CA 1
ATOM 1572 C C . LEU B 1 69 ? -1.233 -12.5 -16.359 1 98.31 69 LEU B C 1
ATOM 1574 O O . LEU B 1 69 ? -0.643 -13.531 -16.688 1 98.31 69 LEU B O 1
ATOM 1578 N N . GLU B 1 70 ? -1.821 -11.727 -17.203 1 98.25 70 GLU B N 1
ATOM 1579 C CA . GLU B 1 70 ? -1.801 -12.016 -18.625 1 98.25 70 GLU B CA 1
ATOM 1580 C C . GLU B 1 70 ? -0.371 -12.109 -19.156 1 98.25 70 GLU B C 1
ATOM 1582 O O . GLU B 1 70 ? -0.031 -13.039 -19.891 1 98.25 70 GLU B O 1
ATOM 1587 N N . LYS B 1 71 ? 0.413 -11.172 -18.781 1 97.94 71 LYS B N 1
ATOM 1588 C CA . LYS B 1 71 ? 1.789 -11.117 -19.266 1 97.94 71 LYS B CA 1
ATOM 1589 C C . LYS B 1 71 ? 2.633 -12.234 -18.656 1 97.94 71 LYS B C 1
ATOM 1591 O O . LYS B 1 71 ? 3.484 -12.812 -19.344 1 97.94 71 LYS B O 1
ATOM 1596 N N . ILE B 1 72 ? 2.451 -12.477 -17.422 1 97.69 72 ILE B N 1
ATOM 1597 C CA . ILE B 1 72 ? 3.139 -13.594 -16.781 1 97.69 72 ILE B CA 1
ATOM 1598 C C . ILE B 1 72 ? 2.812 -14.891 -17.516 1 97.69 72 ILE B C 1
ATOM 1600 O O . ILE B 1 72 ? 3.697 -15.719 -17.75 1 97.69 72 ILE B O 1
ATOM 1604 N N . ASN B 1 73 ? 1.516 -15.086 -17.875 1 97.12 73 ASN B N 1
ATOM 1605 C CA . ASN B 1 73 ? 1.103 -16.25 -18.641 1 97.12 73 ASN B CA 1
ATOM 1606 C C . ASN B 1 73 ? 1.818 -16.328 -19.984 1 97.12 73 ASN B C 1
ATOM 1608 O O . ASN B 1 73 ? 2.244 -17.406 -20.406 1 97.12 73 ASN B O 1
ATOM 1612 N N . GLU B 1 74 ? 1.921 -15.203 -20.609 1 96.81 74 GLU B N 1
ATOM 1613 C CA . GLU B 1 74 ? 2.617 -15.156 -21.891 1 96.81 74 GLU B CA 1
ATOM 1614 C C . GLU B 1 74 ? 4.07 -15.602 -21.734 1 96.81 74 GLU B C 1
ATOM 1616 O O . GLU B 1 74 ? 4.562 -16.406 -22.531 1 96.81 74 GLU B O 1
ATOM 1621 N N . VAL B 1 75 ? 4.746 -15.031 -20.781 1 95.19 75 VAL B N 1
ATOM 1622 C CA . VAL B 1 75 ? 6.137 -15.383 -20.5 1 95.19 75 VAL B CA 1
ATOM 1623 C C . VAL B 1 75 ? 6.242 -16.859 -20.172 1 95.19 75 VAL B C 1
ATOM 1625 O O . VAL B 1 75 ? 7.18 -17.547 -20.609 1 95.19 75 VAL B O 1
ATOM 1628 N N . ASN B 1 76 ? 5.199 -17.375 -19.453 1 95.25 76 ASN B N 1
ATOM 1629 C CA . ASN B 1 76 ? 5.234 -18.75 -18.969 1 95.25 76 ASN B CA 1
ATOM 1630 C C . ASN B 1 76 ? 4.949 -19.75 -20.078 1 95.25 76 ASN B C 1
ATOM 1632 O O . ASN B 1 76 ? 5.23 -20.938 -19.938 1 95.25 76 ASN B O 1
ATOM 1636 N N . LYS B 1 77 ? 4.352 -19.344 -21.141 1 93 77 LYS B N 1
ATOM 1637 C CA . LYS B 1 77 ? 4.129 -20.234 -22.281 1 93 77 LYS B CA 1
ATOM 1638 C C . LYS B 1 77 ? 5.445 -20.812 -22.797 1 93 77 LYS B C 1
ATOM 1640 O O . LYS B 1 77 ? 5.504 -21.969 -23.219 1 93 77 LYS B O 1
ATOM 1645 N N . LYS B 1 78 ? 6.438 -19.969 -22.656 1 91 78 LYS B N 1
ATOM 1646 C CA . LYS B 1 78 ? 7.754 -20.391 -23.125 1 91 78 LYS B CA 1
ATOM 1647 C C . LYS B 1 78 ? 8.5 -21.172 -22.062 1 91 78 LYS B C 1
ATOM 1649 O O . LYS B 1 78 ? 9.242 -22.109 -22.375 1 91 78 LYS B O 1
ATOM 1654 N N . LEU B 1 79 ? 8.211 -20.859 -20.859 1 89.06 79 LEU B N 1
ATOM 1655 C CA . LEU B 1 79 ? 8.984 -21.406 -19.75 1 89.06 79 LEU B CA 1
ATOM 1656 C C . LEU B 1 79 ? 8.344 -22.688 -19.234 1 89.06 79 LEU B C 1
ATOM 1658 O O . LEU B 1 79 ? 9.031 -23.562 -18.688 1 89.06 79 LEU B O 1
ATOM 1662 N N . GLU B 1 80 ? 7.027 -22.844 -19.312 1 89.75 80 GLU B N 1
ATOM 1663 C CA . GLU B 1 80 ? 6.23 -24.016 -18.922 1 89.75 80 GLU B CA 1
ATOM 1664 C C . GLU B 1 80 ? 6.453 -24.375 -17.469 1 89.75 80 GLU B C 1
ATOM 1666 O O . GLU B 1 80 ? 6.652 -25.547 -17.141 1 89.75 80 GLU B O 1
ATOM 1671 N N . ARG B 1 81 ? 6.523 -23.328 -16.672 1 90.62 81 ARG B N 1
ATOM 1672 C CA . ARG B 1 81 ? 6.699 -23.531 -15.234 1 90.62 81 ARG B CA 1
ATOM 1673 C C . ARG B 1 81 ? 5.359 -23.766 -14.547 1 90.62 81 ARG B C 1
ATOM 1675 O O . ARG B 1 81 ? 4.359 -23.125 -14.891 1 90.62 81 ARG B O 1
ATOM 1682 N N . LYS B 1 82 ? 5.418 -24.75 -13.703 1 90.44 82 LYS B N 1
ATOM 1683 C CA . LYS B 1 82 ? 4.25 -24.938 -12.852 1 90.44 82 LYS B CA 1
ATOM 1684 C C . LYS B 1 82 ? 4.219 -23.906 -11.727 1 90.44 82 LYS B C 1
ATOM 1686 O O . LYS B 1 82 ? 5.207 -23.734 -11.016 1 90.44 82 LYS B O 1
ATOM 1691 N N . MET B 1 83 ? 3.119 -23.172 -11.664 1 92.31 83 MET B N 1
ATOM 1692 C CA . MET B 1 83 ? 2.969 -22.172 -10.617 1 92.31 83 MET B CA 1
ATOM 1693 C C . MET B 1 83 ? 1.496 -21.906 -10.312 1 92.31 83 MET B C 1
ATOM 1695 O O . MET B 1 83 ? 0.635 -22.125 -11.164 1 92.31 83 MET B O 1
ATOM 1699 N N . ASN B 1 84 ? 1.251 -21.547 -9.062 1 97.12 84 ASN B N 1
ATOM 1700 C CA . ASN B 1 84 ? -0.09 -21.141 -8.664 1 97.12 84 ASN B CA 1
ATOM 1701 C C . ASN B 1 84 ? -0.176 -19.625 -8.477 1 97.12 84 ASN B C 1
ATOM 1703 O O . ASN B 1 84 ? 0.752 -19.016 -7.949 1 97.12 84 ASN B O 1
ATOM 1707 N N . VAL B 1 85 ? -1.262 -19.125 -8.938 1 98.12 85 VAL B N 1
ATOM 1708 C CA . VAL B 1 85 ? -1.505 -17.703 -8.695 1 98.12 85 VAL B CA 1
ATOM 1709 C C . VAL B 1 85 ? -2.748 -17.531 -7.824 1 98.12 85 VAL B C 1
ATOM 1711 O O . VAL B 1 85 ? -3.805 -18.094 -8.125 1 98.12 85 VAL B O 1
ATOM 1714 N N . LEU B 1 86 ? -2.59 -16.859 -6.777 1 98.5 86 LEU B N 1
ATOM 1715 C CA . LEU B 1 86 ? -3.678 -16.469 -5.887 1 98.5 86 LEU B CA 1
ATOM 1716 C C . LEU B 1 86 ? -3.854 -14.961 -5.871 1 98.5 86 LEU B C 1
ATOM 1718 O O . LEU B 1 86 ? -2.939 -14.227 -5.484 1 98.5 86 LEU B O 1
ATOM 1722 N N . MET B 1 87 ? -5.043 -14.508 -6.34 1 98.19 87 MET B N 1
ATOM 1723 C CA . MET B 1 87 ? -5.305 -13.078 -6.273 1 98.19 87 MET B CA 1
ATOM 1724 C C . MET B 1 87 ? -5.586 -12.641 -4.836 1 98.19 87 MET B C 1
ATOM 1726 O O . MET B 1 87 ? -6.344 -13.305 -4.125 1 98.19 87 MET B O 1
ATOM 1730 N N . VAL B 1 88 ? -4.934 -11.523 -4.344 1 97.69 88 VAL B N 1
ATOM 1731 C CA . VAL B 1 88 ? -5.172 -10.938 -3.029 1 97.69 88 VAL B CA 1
ATOM 1732 C C . VAL B 1 88 ? -5.426 -9.438 -3.174 1 97.69 88 VAL B C 1
ATOM 1734 O O . VAL B 1 88 ? -4.492 -8.664 -3.396 1 97.69 88 VAL B O 1
ATOM 1737 N N . THR B 1 89 ? -6.734 -9.016 -3.043 1 95.69 89 THR B N 1
ATOM 1738 C CA . THR B 1 89 ? -7.039 -7.652 -3.455 1 95.69 89 THR B CA 1
ATOM 1739 C C . THR B 1 89 ? -8.219 -7.098 -2.66 1 95.69 89 THR B C 1
ATOM 1741 O O . THR B 1 89 ? -9.055 -7.859 -2.172 1 95.69 89 THR B O 1
ATOM 1744 N N . ALA B 1 90 ? -8.18 -5.785 -2.521 1 90.38 90 ALA B N 1
ATOM 1745 C CA . ALA B 1 90 ? -9.328 -5.117 -1.906 1 90.38 90 ALA B CA 1
ATOM 1746 C C . ALA B 1 90 ? -10.516 -5.07 -2.861 1 90.38 90 ALA B C 1
ATOM 1748 O O . ALA B 1 90 ? -11.672 -5.039 -2.428 1 90.38 90 ALA B O 1
ATOM 1749 N N . LEU B 1 91 ? -10.188 -5.039 -4.168 1 85.56 91 LEU B N 1
ATOM 1750 C CA . LEU B 1 91 ? -11.211 -4.941 -5.199 1 85.56 91 LEU B CA 1
ATOM 1751 C C . LEU B 1 91 ? -11.766 -6.316 -5.543 1 85.56 91 LEU B C 1
ATOM 1753 O O . LEU B 1 91 ? -11.258 -6.996 -6.434 1 85.56 91 LEU B O 1
ATOM 1757 N N . GLY B 1 92 ? -12.766 -6.766 -4.926 1 83.12 92 GLY B N 1
ATOM 1758 C CA . GLY B 1 92 ? -13.352 -8.078 -5.121 1 83.12 92 GLY B CA 1
ATOM 1759 C C . GLY B 1 92 ? -14.523 -8.078 -6.086 1 83.12 92 GLY B C 1
ATOM 1760 O O . GLY B 1 92 ? -15.5 -8.797 -5.883 1 83.12 92 GLY B O 1
ATOM 1761 N N . LYS B 1 93 ? -14.359 -7.27 -7.102 1 89.94 93 LYS B N 1
ATOM 1762 C CA . LYS B 1 93 ? -15.43 -7.262 -8.102 1 89.94 93 LYS B CA 1
ATOM 1763 C C . LYS B 1 93 ? -15.492 -8.594 -8.852 1 89.94 93 LYS B C 1
ATOM 1765 O O . LYS B 1 93 ? -14.469 -9.086 -9.336 1 89.94 93 LYS B O 1
ATOM 1770 N N . GLN B 1 94 ? -16.703 -9.039 -9.031 1 91.88 94 GLN B N 1
ATOM 1771 C CA . GLN B 1 94 ? -16.922 -10.367 -9.594 1 91.88 94 GLN B CA 1
ATOM 1772 C C . GLN B 1 94 ? -16.328 -10.469 -11 1 91.88 94 GLN B C 1
ATOM 1774 O O . GLN B 1 94 ? -15.734 -11.492 -11.352 1 91.88 94 GLN B O 1
ATOM 1779 N N . GLU B 1 95 ? -16.516 -9.484 -11.734 1 94.69 95 GLU B N 1
ATOM 1780 C CA . GLU B 1 95 ? -16.031 -9.492 -13.109 1 94.69 95 GLU B CA 1
ATOM 1781 C C . GLU B 1 95 ? -14.516 -9.664 -13.148 1 94.69 95 GLU B C 1
ATOM 1783 O O . GLU B 1 95 ? -13.992 -10.414 -13.977 1 94.69 95 GLU B O 1
ATOM 1788 N N . LEU B 1 96 ? -13.859 -8.984 -12.281 1 93.06 96 LEU B N 1
ATOM 1789 C CA . LEU B 1 96 ? -12.398 -9.055 -12.242 1 93.06 96 LEU B CA 1
ATOM 1790 C C . LEU B 1 96 ? -11.938 -10.414 -11.734 1 93.06 96 LEU B C 1
ATOM 1792 O O . LEU B 1 96 ? -10.969 -10.977 -12.258 1 93.06 96 LEU B O 1
ATOM 1796 N N . ILE B 1 97 ? -12.656 -10.914 -10.82 1 91.94 97 ILE B N 1
ATOM 1797 C CA . ILE B 1 97 ? -12.336 -12.234 -10.273 1 91.94 97 ILE B CA 1
ATOM 1798 C C . ILE B 1 97 ? -12.531 -13.297 -11.352 1 91.94 97 ILE B C 1
ATOM 1800 O O . ILE B 1 97 ? -11.672 -14.164 -11.539 1 91.94 97 ILE B O 1
ATOM 1804 N N . ALA B 1 98 ? -13.625 -13.25 -12.055 1 96.31 98 ALA B N 1
ATOM 1805 C CA . ALA B 1 98 ? -13.891 -14.195 -13.133 1 96.31 98 ALA B CA 1
ATOM 1806 C C . ALA B 1 98 ? -12.789 -14.148 -14.188 1 96.31 98 ALA B C 1
ATOM 1808 O O . ALA B 1 98 ? -12.328 -15.195 -14.656 1 96.31 98 ALA B O 1
ATOM 1809 N N . LYS B 1 99 ? -12.406 -12.984 -14.555 1 97.38 99 LYS B N 1
ATOM 1810 C CA . LYS B 1 99 ? -11.344 -12.82 -15.547 1 97.38 99 LYS B CA 1
ATOM 1811 C C . LYS B 1 99 ? -10.039 -13.445 -15.062 1 97.38 99 LYS B C 1
ATOM 1813 O O . LYS B 1 99 ? -9.352 -14.133 -15.82 1 97.38 99 LYS B O 1
ATOM 1818 N N . ALA B 1 100 ? -9.719 -13.195 -13.812 1 97.5 100 ALA B N 1
ATOM 1819 C CA . ALA B 1 100 ? -8.5 -13.766 -13.242 1 97.5 100 ALA B CA 1
ATOM 1820 C C . ALA B 1 100 ? -8.531 -15.289 -13.281 1 97.5 100 ALA B C 1
ATOM 1822 O O . ALA B 1 100 ? -7.527 -15.93 -13.617 1 97.5 100 ALA B O 1
ATOM 1823 N N . LEU B 1 101 ? -9.68 -15.852 -12.969 1 96.5 101 LEU B N 1
ATOM 1824 C CA . LEU B 1 101 ? -9.844 -17.297 -12.977 1 96.5 101 LEU B CA 1
ATOM 1825 C C . LEU B 1 101 ? -9.727 -17.844 -14.398 1 96.5 101 LEU B C 1
ATOM 1827 O O . LEU B 1 101 ? -9.102 -18.891 -14.609 1 96.5 101 LEU B O 1
ATOM 1831 N N . GLU B 1 102 ? -10.25 -17.125 -15.289 1 97.81 102 GLU B N 1
ATOM 1832 C CA . GLU B 1 102 ? -10.148 -17.5 -16.688 1 97.81 102 GLU B CA 1
ATOM 1833 C C . GLU B 1 102 ? -8.695 -17.5 -17.156 1 97.81 102 GLU B C 1
ATOM 1835 O O . GLU B 1 102 ? -8.305 -18.328 -17.984 1 97.81 102 GLU B O 1
ATOM 1840 N N . LEU B 1 103 ? -7.945 -16.656 -16.594 1 97.56 103 LEU B N 1
ATOM 1841 C CA . LEU B 1 103 ? -6.543 -16.531 -16.984 1 97.56 103 LEU B CA 1
ATOM 1842 C C . LEU B 1 103 ? -5.688 -17.547 -16.234 1 97.56 103 LEU B C 1
ATOM 1844 O O . LEU B 1 103 ? -4.469 -17.594 -16.406 1 97.56 103 LEU B O 1
ATOM 1848 N N . GLY B 1 104 ? -6.363 -18.281 -15.312 1 96.69 104 GLY B N 1
ATOM 1849 C CA . GLY B 1 104 ? -5.633 -19.391 -14.734 1 96.69 104 GLY B CA 1
ATOM 1850 C C . GLY B 1 104 ? -5.367 -19.219 -13.25 1 96.69 104 GLY B C 1
ATOM 1851 O O . GLY B 1 104 ? -4.75 -20.094 -12.617 1 96.69 104 GLY B O 1
ATOM 1852 N N . ALA B 1 105 ? -5.77 -18.078 -12.633 1 97.75 105 ALA B N 1
ATOM 1853 C CA . ALA B 1 105 ? -5.668 -17.969 -11.18 1 97.75 105 ALA B CA 1
ATOM 1854 C C . ALA B 1 105 ? -6.43 -19.094 -10.484 1 97.75 105 ALA B C 1
ATOM 1856 O O . ALA B 1 105 ? -7.508 -19.5 -10.93 1 97.75 105 ALA B O 1
ATOM 1857 N N . LYS B 1 106 ? -5.91 -19.516 -9.391 1 97.31 106 LYS B N 1
ATOM 1858 C CA . LYS B 1 106 ? -6.488 -20.672 -8.727 1 97.31 106 LYS B CA 1
ATOM 1859 C C . LYS B 1 106 ? -7.508 -20.25 -7.668 1 97.31 106 LYS B C 1
ATOM 1861 O O . LYS B 1 106 ? -8.258 -21.078 -7.148 1 97.31 106 LYS B O 1
ATOM 1866 N N . GLY B 1 107 ? -7.453 -18.969 -7.32 1 96 107 GLY B N 1
ATOM 1867 C CA . GLY B 1 107 ? -8.383 -18.438 -6.344 1 96 107 GLY B CA 1
ATOM 1868 C C . GLY B 1 107 ? -8.172 -16.953 -6.074 1 96 107 GLY B C 1
ATOM 1869 O O . GLY B 1 107 ? -7.414 -16.297 -6.781 1 96 107 GLY B O 1
ATOM 1870 N N . TYR B 1 108 ? -8.938 -16.516 -5.113 1 96.19 108 TYR B N 1
ATOM 1871 C CA . TYR B 1 108 ? -8.82 -15.117 -4.707 1 96.19 108 TYR B CA 1
ATOM 1872 C C . TYR B 1 108 ? -9.109 -14.961 -3.219 1 96.19 108 TYR B C 1
ATOM 1874 O O . TYR B 1 108 ? -9.781 -15.805 -2.615 1 96.19 108 TYR B O 1
ATOM 1882 N N . ILE B 1 109 ? -8.508 -13.906 -2.641 1 97 109 ILE B N 1
ATOM 1883 C CA . ILE B 1 109 ? -8.742 -13.477 -1.265 1 97 109 ILE B CA 1
ATOM 1884 C C . ILE B 1 109 ? -9.008 -11.977 -1.226 1 97 109 ILE B C 1
ATOM 1886 O O . ILE B 1 109 ? -8.281 -11.195 -1.84 1 97 109 ILE B O 1
ATOM 1890 N N . THR B 1 110 ? -10.086 -11.57 -0.499 1 94.94 110 THR B N 1
ATOM 1891 C CA . THR B 1 110 ? -10.406 -10.148 -0.398 1 94.94 110 THR B CA 1
ATOM 1892 C C . THR B 1 110 ? -9.773 -9.539 0.852 1 94.94 110 THR B C 1
ATOM 1894 O O . THR B 1 110 ? -9.789 -10.148 1.921 1 94.94 110 THR B O 1
ATOM 1897 N N . LYS B 1 111 ? -9.164 -8.383 0.655 1 93.62 111 LYS B N 1
ATOM 1898 C CA . LYS B 1 111 ? -8.648 -7.594 1.768 1 93.62 111 LYS B CA 1
ATOM 1899 C C . LYS B 1 111 ? -9.758 -6.773 2.418 1 93.62 111 LYS B C 1
ATOM 1901 O O . LYS B 1 111 ? -10.648 -6.27 1.731 1 93.62 111 LYS B O 1
ATOM 1906 N N . PRO B 1 112 ? -9.742 -6.621 3.691 1 90.12 112 PRO B N 1
ATOM 1907 C CA . PRO B 1 112 ? -8.852 -7.305 4.637 1 90.12 112 PRO B CA 1
ATOM 1908 C C . PRO B 1 112 ? -9.18 -8.789 4.789 1 90.12 112 PRO B C 1
ATOM 1910 O O . PRO B 1 112 ? -10.305 -9.211 4.496 1 90.12 112 PRO B O 1
ATOM 1913 N N . PHE B 1 113 ? -8.148 -9.578 5.188 1 95 113 PHE B N 1
ATOM 1914 C CA . PHE B 1 113 ? -8.344 -11.008 5.359 1 95 113 PHE B CA 1
ATOM 1915 C C . PHE B 1 113 ? -7.793 -11.469 6.707 1 95 113 PHE B C 1
ATOM 1917 O O . PHE B 1 113 ? -6.988 -10.773 7.324 1 95 113 PHE B O 1
ATOM 1924 N N . LYS B 1 114 ? -8.242 -12.688 7.031 1 95.81 114 LYS B N 1
ATOM 1925 C CA . LYS B 1 114 ? -7.648 -13.398 8.156 1 95.81 114 LYS B CA 1
ATOM 1926 C C . LYS B 1 114 ? -6.602 -14.406 7.68 1 95.81 114 LYS B C 1
ATOM 1928 O O . LYS B 1 114 ? -6.742 -14.984 6.598 1 95.81 114 LYS B O 1
ATOM 1933 N N . GLU B 1 115 ? -5.664 -14.609 8.539 1 97.44 115 GLU B N 1
ATOM 1934 C CA . GLU B 1 115 ? -4.57 -15.523 8.219 1 97.44 115 GLU B CA 1
ATOM 1935 C C . GLU B 1 115 ? -5.102 -16.891 7.781 1 97.44 115 GLU B C 1
ATOM 1937 O O . GLU B 1 115 ? -4.57 -17.5 6.855 1 97.44 115 GLU B O 1
ATOM 1942 N N . GLU B 1 116 ? -6.188 -17.297 8.391 1 97.75 116 GLU B N 1
ATOM 1943 C CA . GLU B 1 116 ? -6.738 -18.625 8.125 1 97.75 116 GLU B CA 1
ATOM 1944 C C . GLU B 1 116 ? -7.262 -18.734 6.699 1 97.75 116 GLU B C 1
ATOM 1946 O O . GLU B 1 116 ? -7.242 -19.828 6.109 1 97.75 116 GLU B O 1
ATOM 1951 N N . GLN B 1 117 ? -7.738 -17.656 6.188 1 97.62 117 GLN B N 1
ATOM 1952 C CA . GLN B 1 117 ? -8.25 -17.672 4.82 1 97.62 117 GLN B CA 1
ATOM 1953 C C . GLN B 1 117 ? -7.141 -17.953 3.814 1 97.62 117 GLN B C 1
ATOM 1955 O O . GLN B 1 117 ? -7.34 -18.703 2.854 1 97.62 117 GLN B O 1
ATOM 1960 N N . ILE B 1 118 ? -5.957 -17.344 4.062 1 97.94 118 ILE B N 1
ATOM 1961 C CA . ILE B 1 118 ? -4.801 -17.609 3.217 1 97.94 118 ILE B CA 1
ATOM 1962 C C . ILE B 1 118 ? -4.402 -19.078 3.326 1 97.94 118 ILE B C 1
ATOM 1964 O O . ILE B 1 118 ? -4.203 -19.75 2.311 1 97.94 118 ILE B O 1
ATOM 1968 N N . ALA B 1 119 ? -4.371 -19.562 4.508 1 97.31 119 ALA B N 1
ATOM 1969 C CA . ALA B 1 119 ? -3.957 -20.938 4.762 1 97.31 119 ALA B CA 1
ATOM 1970 C C . ALA B 1 119 ? -4.883 -21.938 4.059 1 97.31 119 ALA B C 1
ATOM 1972 O O . ALA B 1 119 ? -4.418 -22.906 3.455 1 97.31 119 ALA B O 1
ATOM 1973 N N . GLU B 1 120 ? -6.156 -21.625 4.156 1 97.19 120 GLU B N 1
ATOM 1974 C CA . GLU B 1 120 ? -7.145 -22.516 3.539 1 97.19 120 GLU B CA 1
ATOM 1975 C C . GLU B 1 120 ? -6.965 -22.562 2.025 1 97.19 120 GLU B C 1
ATOM 1977 O O . GLU B 1 120 ? -7.059 -23.641 1.421 1 97.19 120 GLU B O 1
ATOM 1982 N N . GLN B 1 121 ? -6.695 -21.438 1.446 1 96.62 121 GLN B N 1
ATOM 1983 C CA . GLN B 1 121 ? -6.516 -21.391 -0.001 1 96.62 121 GLN B CA 1
ATOM 1984 C C . GLN B 1 121 ? -5.246 -22.125 -0.422 1 96.62 121 GLN B C 1
ATOM 1986 O O . GLN B 1 121 ? -5.238 -22.828 -1.428 1 96.62 121 GLN B O 1
ATOM 1991 N N . ILE B 1 122 ? -4.188 -21.938 0.333 1 96 122 ILE B N 1
ATOM 1992 C CA . ILE B 1 122 ? -2.908 -22.562 0.002 1 96 122 ILE B CA 1
ATOM 1993 C C . ILE B 1 122 ? -3.037 -24.078 0.091 1 96 122 ILE B C 1
ATOM 1995 O O . ILE B 1 122 ? -2.475 -24.797 -0.732 1 96 122 ILE B O 1
ATOM 1999 N N . LYS B 1 123 ? -3.818 -24.516 1.023 1 92.88 123 LYS B N 1
ATOM 2000 C CA . LYS B 1 123 ? -4.027 -25.953 1.201 1 92.88 123 LYS B CA 1
ATOM 2001 C C . LYS B 1 123 ? -4.766 -26.562 0.006 1 92.88 123 LYS B C 1
ATOM 2003 O O . LYS B 1 123 ? -4.535 -27.719 -0.352 1 92.88 123 LYS B O 1
ATOM 2008 N N . LYS B 1 124 ? -5.578 -25.734 -0.586 1 92.75 124 LYS B N 1
ATOM 2009 C CA . LYS B 1 124 ? -6.355 -26.203 -1.729 1 92.75 124 LYS B CA 1
ATOM 2010 C C . LYS B 1 124 ? -5.488 -26.297 -2.98 1 92.75 124 LYS B C 1
ATOM 2012 O O . LYS B 1 124 ? -5.859 -26.969 -3.947 1 92.75 124 LYS B O 1
ATOM 2017 N N . LEU B 1 125 ? -4.402 -25.609 -3.055 1 89.44 125 LEU B N 1
ATOM 2018 C CA . LEU B 1 125 ? -3.553 -25.562 -4.242 1 89.44 125 LEU B CA 1
ATOM 2019 C C . LEU B 1 125 ? -2.734 -26.844 -4.367 1 89.44 125 LEU B C 1
ATOM 2021 O O . LEU B 1 125 ? -2.27 -27.188 -5.457 1 89.44 125 LEU B O 1
ATOM 2025 N N . ASN B 1 126 ? -2.459 -27.547 -3.195 1 67 126 ASN B N 1
ATOM 2026 C CA . ASN B 1 126 ? -1.74 -28.812 -3.186 1 67 126 ASN B CA 1
ATOM 2027 C C . ASN B 1 126 ? -2.695 -30 -3.277 1 67 126 ASN B C 1
ATOM 2029 O O . ASN B 1 126 ? -3.77 -29.984 -2.674 1 67 126 ASN B O 1
#

Nearest PDB structures (foldseek):
  6ekh-assembly1_Y  TM=8.932E-01  e=1.120E-10  Methanococcus maripaludis
  3h1e-assembly1_A  TM=8.767E-01  e=3.567E-09  Helicobacter pylori 26695
  7qzo-assembly1_A  TM=8.815E-01  e=1.831E-08  Pseudomonas aeruginosa
  8pdc-assembly1_A  TM=8.488E-01  e=3.436E-08  Thermochaetoides thermophila
  1dcf-assembly1_A-2  TM=8.174E-01  e=3.615E-06  Arabidopsis thaliana

Solvent-accessible surface area (backbone atoms only — not comparable to full-atom values): 13628 Å² total; per-residue (Å²): 117,89,85,74,33,27,33,38,35,30,34,33,26,58,48,57,41,52,51,51,50,56,54,38,45,76,71,62,38,74,42,78,44,76,18,50,26,22,65,48,37,46,52,54,54,68,72,44,92,70,47,51,33,31,39,38,25,42,87,35,48,103,30,32,28,63,62,30,49,54,49,43,49,58,58,32,69,77,65,69,66,74,62,43,34,34,35,46,24,68,78,72,46,63,69,59,51,52,50,40,43,72,75,59,33,77,48,72,45,51,53,85,73,53,73,64,59,56,53,54,52,58,55,66,76,102,116,90,86,75,33,26,34,37,36,32,35,31,26,58,46,56,40,52,51,51,50,55,55,39,44,77,71,63,38,73,44,80,44,77,19,53,27,22,64,48,37,46,53,54,54,70,71,44,92,69,47,49,33,33,40,37,25,43,87,34,47,102,29,34,28,62,60,30,50,53,50,45,50,57,60,33,68,78,64,69,67,75,62,44,35,35,36,45,24,68,77,71,47,64,68,60,52,53,50,40,42,72,74,60,34,76,48,72,45,51,52,85,74,54,74,65,59,56,53,54,52,56,56,65,75,103